Protein AF-A0A7C5Y760-F1 (afdb_monomer_lite)

Foldseek 3Di:
DDDDDDDDDDDDDDDDDDDDDDDPPPPPPPPDQQDAPLLVLCVVCVVVLCVVLVVCLQVDDSVLSSQQCSVVCSVQQPGSPDGDDSVSSNVSCVVCVLPRLLSSLVSLPVVDQAGDPSSLVSNLVRVALCLLVCLQVSVVNCVVHVPCVSLVSSLVSPLVSCCVPPHPFFAAQDPPSRHSAQWLQQAGSRNRDRDDLVVSCVSVVLLVLLLVVLLPDDLVLLVVQLVDQWWWQGPVTTHRPPPDDDHGRIHTRGADPVSSVSSVVSSCVPPNPPVDDDDDDDD

pLDDT: mean 85.5, std 21.93, range [25.55, 98.44]

Sequence (283 aa):
MPKKKEKGKEITEVKDEDTSGKAISTKKKVKVKKEVDVNGWLDKNVDELVSVLGLEYLGLSRDEYLEILRRPVELLYGSPTTKPDVETMVKRFRRFSENVYPLIAIALLNLRDSLKSEHLDFIVNNIGKAVLEYAPKLYKEVIRLGREDLLPVLRRLWRIAWVEQYSKTLPVTCPKCLFNSLTKDMYCLVCGSILTEKQLKEFLDFKELLKNYVSSVSCEELKELTRYDYVLLNNNGVKHPKEFREEGIDIEVLLSNDEKTLIKQKYRELCGDELRVESTSRY

Structure (mmCIF, N/CA/C/O backbone):
data_AF-A0A7C5Y760-F1
#
_entry.id   AF-A0A7C5Y760-F1
#
loop_
_atom_site.group_PDB
_atom_site.id
_atom_site.type_symbol
_atom_site.label_atom_id
_atom_site.label_alt_id
_atom_site.label_comp_id
_atom_site.label_asym_id
_atom_site.label_entity_id
_atom_site.label_seq_id
_atom_site.pdbx_PDB_ins_code
_atom_site.Cartn_x
_atom_site.Cartn_y
_atom_site.Cartn_z
_atom_site.occupancy
_atom_site.B_iso_or_equiv
_atom_site.auth_seq_id
_atom_site.auth_comp_id
_atom_site.auth_asym_id
_atom_site.auth_atom_id
_atom_site.pdbx_PDB_model_num
ATOM 1 N N . MET A 1 1 ? -10.022 61.336 2.374 1.00 30.42 1 MET A N 1
ATOM 2 C CA . MET A 1 1 ? -9.295 62.628 2.257 1.00 30.42 1 MET A CA 1
ATOM 3 C C . MET A 1 1 ? -7.846 62.319 1.898 1.00 30.42 1 MET A C 1
ATOM 5 O O . MET A 1 1 ? -7.377 61.344 2.470 1.00 30.42 1 MET A O 1
ATOM 9 N N . PRO A 1 2 ? -7.098 63.095 1.081 1.00 37.28 2 PRO A N 1
ATOM 10 C CA . PRO A 1 2 ? -7.410 64.050 -0.013 1.00 37.28 2 PRO A CA 1
ATOM 11 C C . PRO A 1 2 ? -6.844 63.554 -1.390 1.00 37.28 2 PRO A C 1
ATOM 13 O O . PRO A 1 2 ? -5.891 62.793 -1.419 1.00 37.28 2 PRO A O 1
ATOM 16 N N . LYS A 1 3 ? -7.480 63.720 -2.567 1.00 28.86 3 LYS A N 1
ATOM 17 C CA . LYS A 1 3 ? -7.521 64.856 -3.537 1.00 28.86 3 LYS A CA 1
ATOM 18 C C . LYS A 1 3 ? -6.185 65.552 -3.907 1.00 28.86 3 LYS A C 1
ATOM 20 O O . LYS A 1 3 ? -5.720 66.365 -3.116 1.00 28.86 3 LYS A O 1
ATOM 25 N N . LYS A 1 4 ? -5.727 65.388 -5.170 1.00 32.94 4 LYS A N 1
ATOM 26 C CA . LYS A 1 4 ? -5.475 66.411 -6.246 1.00 32.94 4 LYS A CA 1
ATOM 27 C C . LYS A 1 4 ? -4.646 65.772 -7.397 1.00 32.94 4 LYS A C 1
ATOM 29 O O . LYS A 1 4 ? -3.661 65.117 -7.101 1.00 32.94 4 LYS A O 1
ATOM 34 N N . LYS A 1 5 ? -5.122 65.696 -8.660 1.00 31.69 5 LYS A N 1
ATOM 35 C CA . LYS A 1 5 ? -5.182 66.720 -9.752 1.00 31.69 5 LYS A CA 1
ATOM 36 C C . LYS A 1 5 ? -3.795 67.249 -10.155 1.00 31.69 5 LYS A C 1
ATOM 38 O O . LYS A 1 5 ? -3.040 67.586 -9.262 1.00 31.69 5 LYS A O 1
ATOM 43 N N . GLU A 1 6 ? -3.434 67.530 -11.407 1.00 29.30 6 GLU A N 1
ATOM 44 C CA . GLU A 1 6 ? -3.859 67.222 -12.785 1.00 29.30 6 GLU A CA 1
ATOM 45 C C . GLU A 1 6 ? -2.817 67.952 -13.676 1.00 29.30 6 GLU A C 1
ATOM 47 O O . GLU A 1 6 ? -2.387 69.036 -13.300 1.00 29.30 6 GLU A O 1
ATOM 52 N N . LYS A 1 7 ? -2.489 67.379 -14.843 1.00 30.08 7 LYS A N 1
ATOM 53 C CA . LYS A 1 7 ? -2.062 68.012 -16.116 1.00 30.08 7 LYS A CA 1
ATOM 54 C C . LYS A 1 7 ? -0.915 69.045 -16.169 1.00 30.08 7 LYS A C 1
ATOM 56 O O . LYS A 1 7 ? -1.016 70.154 -15.667 1.00 30.08 7 LYS A O 1
ATOM 61 N N . GLY A 1 8 ? 0.035 68.747 -17.058 1.00 26.59 8 GLY A N 1
ATOM 62 C CA . GLY A 1 8 ? 0.796 69.727 -17.837 1.00 26.59 8 GLY A CA 1
ATOM 63 C C . GLY A 1 8 ? 1.084 69.156 -19.228 1.00 26.59 8 GLY A C 1
ATOM 64 O O . GLY A 1 8 ? 1.817 68.182 -19.349 1.00 26.59 8 GLY A O 1
ATOM 65 N N . LYS A 1 9 ? 0.426 69.712 -20.251 1.00 30.69 9 LYS A N 1
ATOM 66 C CA . LYS A 1 9 ? 0.702 69.530 -21.685 1.00 30.69 9 LYS A CA 1
ATOM 67 C C . LYS A 1 9 ? 1.664 70.645 -22.089 1.00 30.69 9 LYS A C 1
ATOM 69 O O . LYS A 1 9 ? 1.369 71.789 -21.760 1.00 30.69 9 LYS A O 1
ATOM 74 N N . GLU A 1 10 ? 2.671 70.348 -22.898 1.00 29.03 10 GLU A N 1
ATOM 75 C CA . GLU A 1 10 ? 3.235 71.340 -23.815 1.00 29.03 10 GLU A CA 1
ATOM 76 C C . GLU A 1 10 ? 3.678 70.646 -25.106 1.00 29.03 10 GLU A C 1
ATOM 78 O O . GLU A 1 10 ? 4.258 69.561 -25.085 1.00 29.03 10 GLU A O 1
ATOM 83 N N . ILE A 1 11 ? 3.262 71.242 -26.220 1.00 32.84 11 ILE A N 1
ATOM 84 C CA . ILE A 1 11 ? 3.456 70.814 -27.604 1.00 32.84 11 ILE A CA 1
ATOM 85 C C . ILE A 1 11 ? 4.404 71.835 -28.225 1.00 32.84 11 ILE A C 1
ATOM 87 O O . ILE A 1 11 ? 4.155 73.033 -28.096 1.00 32.84 11 ILE A O 1
ATOM 91 N N . THR A 1 12 ? 5.396 71.369 -28.977 1.00 30.05 12 THR A N 1
ATOM 92 C CA . THR A 1 12 ? 6.015 72.163 -30.045 1.00 30.05 12 THR A CA 1
ATOM 93 C C . THR A 1 12 ? 6.327 71.262 -31.242 1.00 30.05 12 THR A C 1
ATOM 95 O O . THR A 1 12 ? 7.280 70.490 -31.258 1.00 30.05 12 THR A O 1
ATOM 98 N N . GLU A 1 13 ? 5.426 71.350 -32.216 1.00 28.77 13 GLU A N 1
ATOM 99 C CA . GLU A 1 13 ? 5.578 71.137 -33.665 1.00 28.77 13 GLU A CA 1
ATOM 100 C C . GLU A 1 13 ? 6.685 72.085 -34.227 1.00 28.77 13 GLU A C 1
ATOM 102 O O . GLU A 1 13 ? 6.989 73.088 -33.587 1.00 28.77 13 GLU A O 1
ATOM 107 N N . VAL A 1 14 ? 7.390 71.912 -35.358 1.00 31.05 14 VAL A N 1
ATOM 108 C CA . VAL A 1 14 ? 7.091 71.404 -36.716 1.00 31.05 14 VAL A CA 1
ATOM 109 C C . VAL A 1 14 ? 8.442 71.115 -37.427 1.00 31.05 14 VAL A C 1
ATOM 111 O O . VAL A 1 14 ? 9.386 71.886 -37.229 1.00 31.05 14 VAL A O 1
ATOM 114 N N . LYS A 1 15 ? 8.531 70.110 -38.316 1.00 26.47 15 LYS A N 1
ATOM 115 C CA . LYS A 1 15 ? 8.793 70.302 -39.769 1.00 26.47 15 LYS A CA 1
ATOM 116 C C . LYS A 1 15 ? 8.865 68.991 -40.558 1.00 26.47 15 LYS A C 1
ATOM 118 O O . LYS A 1 15 ? 9.606 68.075 -40.215 1.00 26.47 15 LYS A O 1
ATOM 123 N N . ASP A 1 16 ? 8.042 68.991 -41.602 1.00 26.56 16 ASP A N 1
ATOM 124 C CA . ASP A 1 16 ? 7.747 67.975 -42.605 1.00 26.56 16 ASP A CA 1
ATOM 125 C C . ASP A 1 16 ? 8.953 67.515 -43.431 1.00 26.56 16 ASP A C 1
ATOM 127 O O . ASP A 1 16 ? 9.831 68.316 -43.741 1.00 26.56 16 ASP A O 1
ATOM 131 N N . GLU A 1 17 ? 8.912 66.264 -43.898 1.00 26.78 17 GLU A N 1
ATOM 132 C CA . GLU A 1 17 ? 8.846 66.011 -45.341 1.00 26.78 17 GLU A CA 1
ATOM 133 C C . GLU A 1 17 ? 8.325 64.600 -45.651 1.00 26.78 17 GLU A C 1
ATOM 135 O O . GLU A 1 17 ? 8.544 63.627 -44.929 1.00 26.78 17 GLU A O 1
ATOM 140 N N . ASP A 1 18 ? 7.557 64.563 -46.729 1.00 27.17 18 ASP A N 1
ATOM 141 C CA . ASP A 1 18 ? 6.634 63.529 -47.159 1.00 27.17 18 ASP A CA 1
ATOM 142 C C . ASP A 1 18 ? 7.298 62.536 -48.140 1.00 27.17 18 ASP A C 1
ATOM 144 O O . ASP A 1 18 ? 8.355 62.800 -48.709 1.00 27.17 18 ASP A O 1
ATOM 148 N N . THR A 1 19 ? 6.583 61.442 -48.417 1.00 27.98 19 THR A N 1
ATOM 149 C CA . THR A 1 19 ? 6.681 60.510 -49.564 1.00 27.98 19 THR A CA 1
ATOM 150 C C . THR A 1 19 ? 7.389 59.138 -49.446 1.00 27.98 19 THR A C 1
ATOM 152 O O . THR A 1 19 ? 8.599 58.962 -49.526 1.00 27.98 19 THR A O 1
ATOM 155 N N . SER A 1 20 ? 6.513 58.119 -49.484 1.00 25.55 20 SER A N 1
ATOM 156 C CA . SER A 1 20 ? 6.556 56.949 -50.381 1.00 25.55 20 SER A CA 1
ATOM 157 C C . SER A 1 20 ? 7.430 55.725 -50.030 1.00 25.55 20 SER A C 1
ATOM 159 O O . SER A 1 20 ? 8.482 55.472 -50.607 1.00 25.55 20 SER A O 1
ATOM 161 N N . GLY A 1 21 ? 6.829 54.814 -49.255 1.00 33.12 21 GLY A N 1
ATOM 162 C CA . GLY A 1 21 ? 6.411 53.513 -49.803 1.00 33.12 21 GLY A CA 1
ATOM 163 C C . GLY A 1 21 ? 7.458 52.406 -50.006 1.00 33.12 21 GLY A C 1
ATOM 164 O O . GLY A 1 21 ? 7.921 52.169 -51.117 1.00 33.12 21 GLY A O 1
ATOM 165 N N . LYS A 1 22 ? 7.654 51.570 -48.976 1.00 27.58 22 LYS A N 1
ATOM 166 C CA . LYS A 1 22 ? 7.814 50.109 -49.143 1.00 27.58 22 LYS A CA 1
ATOM 167 C C . LYS A 1 22 ? 7.424 49.382 -47.855 1.00 27.58 22 LYS A C 1
ATOM 169 O O . LYS A 1 22 ? 8.211 49.238 -46.925 1.00 27.58 22 LYS A O 1
ATOM 174 N N . ALA A 1 23 ? 6.175 48.923 -47.804 1.00 33.72 23 ALA A N 1
ATOM 175 C CA . ALA A 1 23 ? 5.684 48.059 -46.741 1.00 33.72 23 ALA A CA 1
ATOM 176 C C . ALA A 1 23 ? 6.362 46.680 -46.838 1.00 33.72 23 ALA A C 1
ATOM 178 O O . ALA A 1 23 ? 5.949 45.822 -47.617 1.00 33.72 23 ALA A O 1
ATOM 179 N N . ILE A 1 24 ? 7.407 46.452 -46.041 1.00 35.31 24 ILE A N 1
ATOM 180 C CA . ILE A 1 24 ? 7.913 45.103 -45.776 1.00 35.31 24 ILE A CA 1
ATOM 181 C C . ILE A 1 24 ? 7.004 44.508 -44.703 1.00 35.31 24 ILE A C 1
ATOM 183 O O . ILE A 1 24 ? 7.193 44.721 -43.507 1.00 35.31 24 ILE A O 1
ATOM 187 N N . SER A 1 25 ? 5.973 43.776 -45.133 1.00 40.19 25 SER A N 1
ATOM 188 C CA . SER A 1 25 ? 5.173 42.966 -44.219 1.00 40.19 25 SER A CA 1
ATOM 189 C C . SER A 1 25 ? 6.031 41.796 -43.732 1.00 40.19 25 SER A C 1
ATOM 191 O O . SER A 1 25 ? 6.113 40.743 -44.374 1.00 40.19 25 SER A O 1
ATOM 193 N N . THR A 1 26 ? 6.695 41.951 -42.592 1.00 34.44 26 THR A N 1
ATOM 194 C CA . THR A 1 26 ? 7.353 40.834 -41.912 1.00 34.44 26 THR A CA 1
ATOM 195 C C . THR A 1 26 ? 6.264 39.985 -41.262 1.00 34.44 26 THR A C 1
ATOM 197 O O . THR A 1 26 ? 5.911 40.163 -40.097 1.00 34.44 26 THR A O 1
ATOM 200 N N . LYS A 1 27 ? 5.687 39.053 -42.035 1.00 42.69 27 LYS A N 1
ATOM 201 C CA . LYS A 1 27 ? 4.861 37.970 -41.491 1.00 42.69 27 LYS A CA 1
ATOM 202 C C . LYS A 1 27 ? 5.704 37.238 -40.448 1.00 42.69 27 LYS A C 1
ATOM 204 O O . LYS A 1 27 ? 6.627 36.500 -40.795 1.00 42.69 27 LYS A O 1
ATOM 209 N N . LYS A 1 28 ? 5.399 37.458 -39.166 1.00 41.09 28 LYS A N 1
ATOM 210 C CA . LYS A 1 28 ? 5.932 36.677 -38.046 1.00 41.09 28 LYS A CA 1
ATOM 211 C C . LYS A 1 28 ? 5.585 35.213 -38.323 1.00 41.09 28 LYS A C 1
ATOM 213 O O . LYS A 1 28 ? 4.439 34.803 -38.161 1.00 41.09 28 LYS A O 1
ATOM 218 N N . LYS A 1 29 ? 6.567 34.434 -38.793 1.00 43.00 29 LYS A N 1
ATOM 219 C CA . LYS A 1 29 ? 6.459 32.975 -38.878 1.00 43.00 29 LYS A CA 1
ATOM 220 C C . LYS A 1 29 ? 6.189 32.475 -37.465 1.00 43.00 29 LYS A C 1
ATOM 222 O O . LYS A 1 29 ? 7.070 32.528 -36.608 1.00 43.00 29 LYS A O 1
ATOM 227 N N . VAL A 1 30 ? 4.967 32.011 -37.230 1.00 47.38 30 VAL A N 1
ATOM 228 C CA . VAL A 1 30 ? 4.636 31.208 -36.057 1.00 47.38 30 VAL A CA 1
ATOM 229 C C . VAL A 1 30 ? 5.562 29.994 -36.112 1.00 47.38 30 VAL A C 1
ATOM 231 O O . VAL A 1 30 ? 5.458 29.165 -37.015 1.00 47.38 30 VAL A O 1
ATOM 234 N N . LYS A 1 31 ? 6.553 29.946 -35.214 1.00 44.81 31 LYS A N 1
ATOM 235 C CA . LYS A 1 31 ? 7.434 28.787 -35.053 1.00 44.81 31 LYS A CA 1
ATOM 236 C C . LYS A 1 31 ? 6.548 27.626 -34.609 1.00 44.81 31 LYS A C 1
ATOM 238 O O . LYS A 1 31 ? 6.155 27.565 -33.448 1.00 44.81 31 LYS A O 1
ATOM 243 N N . VAL A 1 32 ? 6.237 26.724 -35.535 1.00 48.28 32 VAL A N 1
ATOM 244 C CA . VAL A 1 32 ? 5.730 25.391 -35.207 1.00 48.28 32 VAL A CA 1
ATOM 245 C C . VAL A 1 32 ? 6.740 24.785 -34.231 1.00 48.28 32 VAL A C 1
ATOM 247 O O . VAL A 1 32 ? 7.933 24.719 -34.548 1.00 48.28 32 VAL A O 1
ATOM 250 N N . LYS A 1 33 ? 6.309 24.443 -33.010 1.00 47.00 33 LYS A N 1
ATOM 251 C CA . LYS A 1 33 ? 7.157 23.714 -32.059 1.00 47.00 33 LYS A CA 1
ATOM 252 C C . LYS A 1 33 ? 7.610 22.441 -32.773 1.00 47.00 33 LYS A C 1
ATOM 254 O O . LYS A 1 33 ? 6.771 21.632 -33.143 1.00 47.00 33 LYS A O 1
ATOM 259 N N . LYS A 1 34 ? 8.918 22.285 -33.006 1.00 57.31 34 LYS A N 1
ATOM 260 C CA . LYS A 1 34 ? 9.467 20.994 -33.431 1.00 57.31 34 LYS A CA 1
ATOM 261 C C . LYS A 1 34 ? 9.159 20.004 -32.315 1.00 57.31 34 LYS A C 1
ATOM 263 O O . LYS A 1 34 ? 9.638 20.199 -31.199 1.00 57.31 34 LYS A O 1
ATOM 268 N N . GLU A 1 35 ? 8.334 19.010 -32.608 1.00 64.62 35 GLU A N 1
ATOM 269 C CA . GLU A 1 35 ? 8.150 17.880 -31.711 1.00 64.62 35 GLU A CA 1
ATOM 270 C C . GLU A 1 35 ? 9.457 17.096 -31.625 1.00 64.62 35 GLU A C 1
ATOM 272 O O . GLU A 1 35 ? 10.209 16.964 -32.594 1.00 64.62 35 GLU A O 1
ATOM 277 N N . VAL A 1 36 ? 9.758 16.657 -30.411 1.00 74.31 36 VAL A N 1
ATOM 278 C CA . VAL A 1 36 ? 10.928 15.846 -30.120 1.00 74.31 36 VAL A CA 1
ATOM 279 C C . VAL A 1 36 ? 10.701 14.453 -30.703 1.00 74.31 36 VAL A C 1
ATOM 281 O O . VAL A 1 36 ? 9.741 13.781 -30.338 1.00 74.31 36 VAL A O 1
ATOM 284 N N . ASP A 1 37 ? 11.610 13.993 -31.561 1.00 85.56 37 ASP A N 1
ATOM 285 C CA . ASP A 1 37 ? 11.614 12.615 -32.060 1.00 85.56 37 ASP A CA 1
ATOM 286 C C . ASP A 1 37 ? 12.195 11.665 -30.996 1.00 85.56 37 ASP A C 1
ATOM 288 O O . ASP A 1 37 ? 13.376 11.302 -31.025 1.00 85.56 37 ASP A O 1
ATOM 292 N N . VAL A 1 38 ? 11.366 11.342 -29.998 1.00 89.44 38 VAL A N 1
ATOM 293 C CA . VAL A 1 38 ? 11.700 10.410 -28.908 1.00 89.44 38 VAL A CA 1
ATOM 294 C C . VAL A 1 38 ? 11.768 8.978 -29.428 1.00 89.44 38 VAL A C 1
ATOM 296 O O . VAL A 1 38 ? 12.726 8.274 -29.123 1.00 89.44 38 VAL A O 1
ATOM 299 N N . ASN A 1 39 ? 10.790 8.567 -30.240 1.00 90.25 39 ASN A N 1
ATOM 300 C CA . ASN A 1 39 ? 10.698 7.202 -30.758 1.00 90.25 39 ASN A CA 1
ATOM 301 C C . ASN A 1 39 ? 11.924 6.863 -31.619 1.00 90.25 39 ASN A C 1
ATOM 303 O O . ASN A 1 39 ? 12.616 5.893 -31.336 1.00 90.25 39 ASN A O 1
ATOM 307 N N . GLY A 1 40 ? 12.275 7.719 -32.584 1.00 92.00 40 GLY A N 1
ATOM 308 C CA . GLY A 1 40 ? 13.441 7.497 -33.437 1.00 92.00 40 GLY A CA 1
ATOM 309 C C . GLY A 1 40 ? 14.778 7.611 -32.701 1.00 92.00 40 GLY A C 1
ATOM 310 O O . GLY A 1 40 ? 15.783 7.073 -33.169 1.00 92.00 40 GLY A O 1
ATOM 311 N N . TRP A 1 41 ? 14.828 8.304 -31.556 1.00 93.81 41 TRP A N 1
ATOM 312 C CA . TRP A 1 41 ? 16.002 8.278 -30.680 1.00 93.81 41 TRP A CA 1
ATOM 313 C C . TRP A 1 41 ? 16.086 6.959 -29.911 1.00 93.81 41 TRP A C 1
ATOM 315 O O . TRP A 1 41 ? 17.152 6.349 -29.891 1.00 93.81 41 TRP A O 1
ATOM 325 N N . LEU A 1 42 ? 14.981 6.502 -29.320 1.00 95.06 42 LEU A N 1
ATOM 326 C CA . LEU A 1 42 ? 14.922 5.239 -28.589 1.00 95.06 42 LEU A CA 1
ATOM 327 C C . LEU A 1 42 ? 15.244 4.056 -29.497 1.00 95.06 42 LEU A C 1
ATOM 329 O O . LEU A 1 42 ? 16.122 3.274 -29.159 1.00 95.06 42 LEU A O 1
ATOM 333 N N . ASP A 1 43 ? 14.656 3.990 -30.690 1.00 95.81 43 ASP A N 1
ATOM 334 C CA . ASP A 1 43 ? 14.938 2.920 -31.650 1.00 95.81 43 ASP A CA 1
ATOM 335 C C . ASP A 1 43 ? 16.431 2.776 -31.967 1.00 95.81 43 ASP A C 1
ATOM 337 O O . ASP A 1 43 ? 16.933 1.675 -32.181 1.00 95.81 43 ASP A O 1
ATOM 341 N N . LYS A 1 44 ? 17.173 3.881 -31.978 1.00 96.12 44 LYS A N 1
ATOM 342 C CA . LYS A 1 44 ? 18.606 3.853 -32.283 1.00 96.12 44 LYS A CA 1
ATOM 343 C C . LYS A 1 44 ? 19.481 3.509 -31.086 1.00 96.12 44 LYS A C 1
ATOM 345 O O . LYS A 1 44 ? 20.581 3.016 -31.291 1.00 96.12 44 LYS A O 1
ATOM 350 N N . ASN A 1 45 ? 19.029 3.820 -29.874 1.00 97.12 45 ASN A N 1
ATOM 351 C CA . ASN A 1 45 ? 19.887 3.870 -28.690 1.00 97.12 45 ASN A CA 1
ATOM 352 C C . ASN A 1 45 ? 19.419 2.968 -27.538 1.00 97.12 45 ASN A C 1
ATOM 354 O O . ASN A 1 45 ? 20.080 2.935 -26.504 1.00 97.12 45 ASN A O 1
ATOM 358 N N . VAL A 1 46 ? 18.280 2.275 -27.667 1.00 97.38 46 VAL A N 1
ATOM 359 C CA . VAL A 1 46 ? 17.669 1.511 -26.566 1.00 97.38 46 VAL A CA 1
ATOM 360 C C . VAL A 1 46 ? 18.606 0.441 -26.015 1.00 97.38 46 VAL A C 1
ATOM 362 O O . VAL A 1 46 ? 18.735 0.348 -24.802 1.00 97.38 46 VAL A O 1
ATOM 365 N N . ASP A 1 47 ? 19.311 -0.295 -26.874 1.00 97.62 47 ASP A N 1
ATOM 366 C CA . ASP A 1 47 ? 20.168 -1.405 -26.446 1.00 97.62 47 ASP A CA 1
ATOM 367 C C . ASP A 1 47 ? 21.365 -0.900 -25.619 1.00 97.62 47 ASP A C 1
ATOM 369 O O . ASP A 1 47 ? 21.625 -1.393 -24.522 1.00 97.62 47 ASP A O 1
ATOM 373 N N . GLU A 1 48 ? 22.041 0.157 -26.086 1.00 97.88 48 GLU A N 1
ATOM 374 C CA . GLU A 1 48 ? 23.137 0.800 -25.347 1.00 97.88 48 GLU A CA 1
ATOM 375 C C . GLU A 1 48 ? 22.632 1.450 -24.051 1.00 97.88 48 GLU A C 1
ATOM 377 O O . GLU A 1 48 ? 23.246 1.304 -22.994 1.00 97.88 48 GLU A O 1
ATOM 382 N N . LEU A 1 49 ? 21.486 2.138 -24.101 1.00 97.56 49 LEU A N 1
ATOM 383 C CA . LEU A 1 49 ? 20.907 2.796 -22.931 1.00 97.56 49 LEU A CA 1
ATOM 384 C C . LEU A 1 49 ? 20.537 1.784 -21.842 1.00 97.56 49 LEU A C 1
ATOM 386 O O . LEU A 1 49 ? 20.881 1.994 -20.680 1.00 97.56 49 LEU A O 1
ATOM 390 N N . VAL A 1 50 ? 19.846 0.703 -22.211 1.00 97.75 50 VAL A N 1
ATOM 391 C CA . VAL A 1 50 ? 19.490 -0.401 -21.310 1.00 97.75 50 VAL A CA 1
ATOM 392 C C . VAL A 1 50 ? 20.755 -0.970 -20.684 1.00 97.75 50 VAL A C 1
ATOM 394 O O . VAL A 1 50 ? 20.782 -1.148 -19.467 1.00 97.75 50 VAL A O 1
ATOM 397 N N . SER A 1 51 ? 21.809 -1.154 -21.482 1.00 97.62 51 SER A N 1
ATOM 398 C CA . SER A 1 51 ? 23.055 -1.733 -20.998 1.00 97.62 51 SER A CA 1
ATOM 399 C C . SER A 1 51 ? 23.806 -0.872 -19.999 1.00 97.62 51 SER A C 1
ATOM 401 O O . SER A 1 51 ? 24.172 -1.316 -18.911 1.00 97.62 51 SER A O 1
ATOM 403 N N . VAL A 1 52 ? 23.951 0.418 -20.290 1.00 97.06 52 VAL A N 1
ATOM 404 C CA . VAL A 1 52 ? 24.644 1.343 -19.383 1.00 97.06 52 VAL A CA 1
ATOM 405 C C . VAL A 1 52 ? 23.823 1.634 -18.114 1.00 97.06 52 VAL A C 1
ATOM 407 O O . VAL A 1 52 ? 24.389 1.949 -17.059 1.00 97.06 52 VAL A O 1
ATOM 410 N N . LEU A 1 53 ? 22.491 1.540 -18.189 1.00 96.25 53 LEU A N 1
ATOM 411 C CA . LEU A 1 53 ? 21.608 1.625 -17.022 1.00 96.25 53 LEU A CA 1
ATOM 412 C C . LEU A 1 53 ? 21.528 0.310 -16.232 1.00 96.25 53 LEU A C 1
ATOM 414 O O . LEU A 1 53 ? 20.999 0.328 -15.121 1.00 96.25 53 LEU A O 1
ATOM 418 N N . GLY A 1 54 ? 22.059 -0.793 -16.771 1.00 95.62 54 GLY A N 1
ATOM 419 C CA . GLY A 1 54 ? 21.994 -2.119 -16.167 1.00 95.62 54 GLY A CA 1
ATOM 420 C C . GLY A 1 54 ? 20.560 -2.613 -16.039 1.00 95.62 54 GLY A C 1
ATOM 421 O O . GLY A 1 54 ? 20.189 -3.126 -14.989 1.00 95.62 54 GLY A O 1
ATOM 422 N N . LEU A 1 55 ? 19.726 -2.384 -17.055 1.00 97.19 55 LEU A N 1
ATOM 423 C CA . LEU A 1 55 ? 18.329 -2.819 -17.070 1.00 97.19 55 LEU A CA 1
ATOM 424 C C . LEU A 1 55 ? 18.155 -4.208 -17.700 1.00 97.19 55 LEU A C 1
ATOM 426 O O . LEU A 1 55 ? 17.065 -4.760 -17.583 1.00 97.19 55 LEU A O 1
ATOM 430 N N . GLU A 1 56 ? 19.197 -4.815 -18.295 1.00 97.06 56 GLU A N 1
ATOM 431 C CA . GLU A 1 56 ? 19.088 -6.123 -18.965 1.00 97.06 56 GLU A CA 1
ATOM 432 C C . GLU A 1 56 ? 18.595 -7.238 -18.045 1.00 97.06 56 GLU A C 1
ATOM 434 O O . GLU A 1 56 ? 17.949 -8.173 -18.517 1.00 97.06 56 GLU A O 1
ATOM 439 N N . TYR A 1 57 ? 18.874 -7.150 -16.739 1.00 96.31 57 TYR A N 1
ATOM 440 C CA . TYR A 1 57 ? 18.447 -8.161 -15.767 1.00 96.31 57 TYR A CA 1
ATOM 441 C C . TYR A 1 57 ? 16.918 -8.276 -15.662 1.00 96.31 57 TYR A C 1
ATOM 443 O O . TYR A 1 57 ? 16.416 -9.301 -15.209 1.00 96.31 57 TYR A O 1
ATOM 451 N N . LEU A 1 58 ? 16.165 -7.268 -16.125 1.00 96.81 58 LEU A N 1
ATOM 452 C CA . LEU A 1 58 ? 14.709 -7.355 -16.247 1.00 96.81 58 LEU A CA 1
ATOM 453 C C . LEU A 1 58 ? 14.284 -8.363 -17.329 1.00 96.81 58 LEU A C 1
ATOM 455 O O . LEU A 1 58 ? 13.125 -8.777 -17.361 1.00 96.81 58 LEU A O 1
ATOM 459 N N . GLY A 1 59 ? 15.194 -8.779 -18.215 1.00 95.81 59 GLY A N 1
ATOM 460 C CA . GLY A 1 59 ? 14.956 -9.832 -19.201 1.00 95.81 59 GLY A CA 1
ATOM 461 C C . GLY A 1 59 ? 13.781 -9.531 -20.131 1.00 95.81 59 GLY A C 1
ATOM 462 O O . GLY A 1 59 ? 12.996 -10.434 -20.431 1.00 95.81 59 GLY A O 1
ATOM 463 N N . LEU A 1 60 ? 13.616 -8.260 -20.508 1.00 96.88 60 LEU A N 1
ATOM 464 C CA . LEU A 1 60 ? 12.586 -7.803 -21.438 1.00 96.88 60 LEU A CA 1
ATOM 465 C C . LEU A 1 60 ? 13.085 -7.892 -22.881 1.00 96.88 60 LEU A C 1
ATOM 467 O O . LEU A 1 60 ? 14.287 -7.854 -23.148 1.00 96.88 60 LEU A O 1
ATOM 471 N N . SER A 1 61 ? 12.149 -8.005 -23.816 1.00 97.06 61 SER A N 1
ATOM 472 C CA . SER A 1 61 ? 12.441 -7.846 -25.237 1.00 97.06 61 SER A CA 1
ATOM 473 C C . SER A 1 61 ? 12.718 -6.380 -25.578 1.00 97.06 61 SER A C 1
ATOM 475 O O . SER A 1 61 ? 12.375 -5.461 -24.831 1.00 97.06 61 SER A O 1
ATOM 477 N N . ARG A 1 62 ? 13.333 -6.147 -26.739 1.00 97.12 62 ARG A N 1
ATOM 478 C CA . ARG A 1 62 ? 13.648 -4.795 -27.207 1.00 97.12 62 ARG A CA 1
ATOM 479 C C . ARG A 1 62 ? 12.399 -3.912 -27.316 1.00 97.12 62 ARG A C 1
ATOM 481 O O . ARG A 1 62 ? 12.433 -2.771 -26.868 1.00 97.12 62 ARG A O 1
ATOM 488 N N . ASP A 1 63 ? 11.300 -4.447 -27.845 1.00 96.88 63 ASP A N 1
ATOM 489 C CA . ASP A 1 63 ? 10.041 -3.703 -28.002 1.00 96.88 63 ASP A CA 1
ATOM 490 C C . ASP A 1 63 ? 9.440 -3.304 -26.648 1.00 96.88 63 ASP A C 1
ATOM 492 O O . ASP A 1 63 ? 8.948 -2.191 -26.475 1.00 96.88 63 ASP A O 1
ATOM 496 N N . GLU A 1 64 ? 9.576 -4.166 -25.645 1.00 97.31 64 GLU A N 1
ATOM 497 C CA . GLU A 1 64 ? 9.140 -3.877 -24.279 1.00 97.31 64 GLU A CA 1
ATOM 498 C C . GLU A 1 64 ? 10.008 -2.803 -23.618 1.00 97.31 64 GLU A C 1
ATOM 500 O O . GLU A 1 64 ? 9.486 -1.939 -22.912 1.00 97.31 64 GLU A O 1
ATOM 505 N N . TYR A 1 65 ? 11.323 -2.791 -23.874 1.00 98.12 65 TYR A N 1
ATOM 506 C CA . TYR A 1 65 ? 12.176 -1.687 -23.429 1.00 98.12 65 TYR A CA 1
ATOM 507 C C . TYR A 1 65 ? 11.790 -0.362 -24.086 1.00 98.12 65 TYR A C 1
ATOM 509 O O . TYR A 1 65 ? 11.759 0.662 -23.400 1.00 98.12 65 TYR A O 1
ATOM 517 N N . LEU A 1 66 ? 11.465 -0.363 -25.384 1.00 97.19 66 LEU A N 1
ATOM 518 C CA . LEU A 1 66 ? 10.976 0.837 -26.067 1.00 97.19 66 LEU A CA 1
ATOM 519 C C . LEU A 1 66 ? 9.709 1.374 -25.394 1.00 97.19 66 LEU A C 1
ATOM 521 O O . LEU A 1 66 ? 9.603 2.581 -25.173 1.00 97.19 66 LEU A O 1
ATOM 525 N N . GLU A 1 67 ? 8.784 0.489 -25.024 1.00 96.19 67 GLU A N 1
ATOM 526 C CA . GLU A 1 67 ? 7.536 0.857 -24.364 1.00 96.19 67 GLU A CA 1
ATOM 527 C C . GLU A 1 67 ? 7.773 1.484 -22.981 1.00 96.19 67 GLU A C 1
ATOM 529 O O . GLU A 1 67 ? 7.354 2.622 -22.736 1.00 96.19 67 GLU A O 1
ATOM 534 N N . ILE A 1 68 ? 8.499 0.799 -22.090 1.00 97.19 68 ILE A N 1
ATOM 535 C CA . ILE A 1 68 ? 8.668 1.267 -20.704 1.00 97.19 68 ILE A CA 1
ATOM 536 C C . ILE A 1 68 ? 9.606 2.476 -20.585 1.00 97.19 68 ILE A C 1
ATOM 538 O O . ILE A 1 68 ? 9.478 3.265 -19.646 1.00 97.19 68 ILE A O 1
ATOM 542 N N . LEU A 1 69 ? 10.549 2.651 -21.522 1.00 97.31 69 LEU A N 1
ATOM 543 C CA . LEU A 1 69 ? 11.504 3.765 -21.507 1.00 97.31 69 LEU A CA 1
ATOM 544 C C . LEU A 1 69 ? 10.997 5.006 -22.242 1.00 97.31 69 LEU A C 1
ATOM 546 O O . LEU A 1 69 ? 11.558 6.088 -22.042 1.00 97.31 69 LEU A O 1
ATOM 550 N N . ARG A 1 70 ? 9.917 4.901 -23.028 1.00 95.44 70 ARG A N 1
ATOM 551 C CA . ARG A 1 70 ? 9.355 6.022 -23.796 1.00 95.44 70 ARG A CA 1
ATOM 552 C C . ARG A 1 70 ? 9.106 7.256 -22.943 1.00 95.44 70 ARG A C 1
ATOM 554 O O . ARG A 1 70 ? 9.618 8.334 -23.242 1.00 95.44 70 ARG A O 1
ATOM 561 N N . ARG A 1 71 ? 8.326 7.100 -21.873 1.00 94.50 71 ARG A N 1
ATOM 562 C CA . ARG A 1 71 ? 7.937 8.219 -21.009 1.00 94.50 71 ARG A CA 1
ATOM 563 C C . ARG A 1 71 ? 9.116 8.785 -20.197 1.00 94.50 71 ARG A C 1
ATOM 565 O O . ARG A 1 71 ? 9.259 10.009 -20.178 1.00 94.50 71 ARG A O 1
ATOM 572 N N . PRO A 1 72 ? 9.981 7.958 -19.576 1.00 95.25 72 PRO A N 1
ATOM 573 C CA . PRO A 1 72 ? 11.233 8.425 -18.983 1.00 95.25 72 PRO A CA 1
ATOM 574 C C . PRO A 1 72 ? 12.110 9.243 -19.940 1.00 95.25 72 PRO A C 1
ATOM 576 O O . PRO A 1 72 ? 12.528 10.346 -19.595 1.00 95.25 72 PRO A O 1
ATOM 579 N N . VAL A 1 73 ? 12.360 8.748 -21.157 1.00 94.94 73 VAL A N 1
ATOM 580 C CA . VAL A 1 73 ? 13.207 9.446 -22.135 1.00 94.94 73 VAL A CA 1
ATOM 581 C C . VAL A 1 73 ? 12.563 10.745 -22.600 1.00 94.94 73 VAL A C 1
ATOM 583 O O . VAL A 1 73 ? 13.253 11.756 -22.700 1.00 94.94 73 VAL A O 1
ATOM 586 N N . GLU A 1 74 ? 11.251 10.756 -22.836 1.00 92.12 74 GLU A N 1
ATOM 587 C CA . GLU A 1 74 ? 10.511 11.972 -23.182 1.00 92.12 74 GLU A CA 1
ATOM 588 C C . GLU A 1 74 ? 10.686 13.064 -22.117 1.00 92.12 74 GLU A C 1
ATOM 590 O O . GLU A 1 74 ? 10.993 14.210 -22.451 1.00 92.12 74 GLU A O 1
ATOM 595 N N . LEU A 1 75 ? 10.571 12.700 -20.834 1.00 91.25 75 LEU A N 1
ATOM 596 C CA . LEU A 1 75 ? 10.756 13.627 -19.715 1.00 91.25 75 LEU A CA 1
ATOM 597 C C . LEU A 1 75 ? 12.185 14.191 -19.663 1.00 91.25 75 LEU A C 1
ATOM 599 O O . LEU A 1 75 ? 12.388 15.358 -19.327 1.00 91.25 75 LEU A O 1
ATOM 603 N N . LEU A 1 76 ? 13.177 13.368 -20.002 1.00 92.25 76 LEU A N 1
ATOM 604 C CA . LEU A 1 76 ? 14.592 13.719 -19.911 1.00 92.25 76 LEU A CA 1
ATOM 605 C C . LEU A 1 76 ? 15.178 14.323 -21.189 1.00 92.25 76 LEU A C 1
ATOM 607 O O . LEU A 1 76 ? 16.301 14.831 -21.146 1.00 92.25 76 LEU A O 1
ATOM 611 N N . TYR A 1 77 ? 14.470 14.298 -22.319 1.00 87.00 77 TYR A N 1
ATOM 612 C CA . TYR A 1 77 ? 15.017 14.721 -23.612 1.00 87.00 77 TYR A CA 1
ATOM 613 C C . TYR A 1 77 ? 15.432 16.201 -23.620 1.00 87.00 77 TYR A C 1
ATOM 615 O O . TYR A 1 77 ? 16.458 16.577 -24.197 1.00 87.00 77 TYR A O 1
ATOM 623 N N . GLY A 1 78 ? 14.698 17.044 -22.891 1.00 77.38 78 GLY A N 1
ATOM 624 C CA . GLY A 1 78 ? 14.997 18.466 -22.747 1.00 77.38 78 GLY A CA 1
ATOM 625 C C . GLY A 1 78 ? 14.557 19.281 -23.966 1.00 77.38 78 GLY A C 1
ATOM 626 O O . GLY A 1 78 ? 13.366 19.509 -24.156 1.00 77.38 78 GLY A O 1
ATOM 627 N N . SER A 1 79 ? 15.510 19.778 -24.767 1.00 70.94 79 SER A N 1
ATOM 628 C CA . SER A 1 79 ? 15.224 20.674 -25.901 1.00 70.94 79 SER A CA 1
ATOM 629 C C . SER A 1 79 ? 15.003 19.910 -27.215 1.00 70.94 79 SER A C 1
ATOM 631 O O . SER A 1 79 ? 15.810 19.043 -27.549 1.00 70.94 79 SER A O 1
ATOM 633 N N . PRO A 1 80 ? 14.021 20.301 -28.051 1.00 65.81 80 PRO A N 1
ATOM 634 C CA . PRO A 1 80 ? 13.813 19.723 -29.383 1.00 65.81 80 PRO A CA 1
ATOM 635 C C . PRO A 1 80 ? 14.915 20.049 -30.400 1.00 65.81 80 PRO A C 1
ATOM 637 O O . PRO A 1 80 ? 14.892 19.536 -31.518 1.00 65.81 80 PRO A O 1
ATOM 640 N N . THR A 1 81 ? 15.863 20.928 -30.063 1.00 63.44 81 THR A N 1
ATOM 641 C CA . THR A 1 81 ? 16.922 21.357 -30.990 1.00 63.44 81 THR A CA 1
ATOM 642 C C . THR A 1 81 ? 18.221 20.571 -30.861 1.00 63.44 81 THR A C 1
ATOM 644 O O . THR A 1 81 ? 18.994 20.562 -31.814 1.00 63.44 81 THR A O 1
ATOM 647 N N . THR A 1 82 ? 18.466 19.920 -29.723 1.00 73.38 82 THR A N 1
ATOM 648 C CA . THR A 1 82 ? 19.733 19.230 -29.446 1.00 73.38 82 THR A CA 1
ATOM 649 C C . THR A 1 82 ? 19.427 17.801 -29.034 1.00 73.38 82 THR A C 1
ATOM 651 O O . THR A 1 82 ? 18.932 17.577 -27.932 1.00 73.38 82 THR A O 1
ATOM 654 N N . LYS A 1 83 ? 19.703 16.842 -29.926 1.00 84.56 83 LYS A N 1
ATOM 655 C CA . LYS A 1 83 ? 19.560 15.417 -29.616 1.00 84.56 83 LYS A CA 1
ATOM 656 C C . LYS A 1 83 ? 20.657 15.032 -28.613 1.00 84.56 83 LYS A C 1
ATOM 658 O O . LYS A 1 83 ? 21.827 15.184 -28.963 1.00 84.56 83 LYS A O 1
ATOM 663 N N . PRO A 1 84 ? 20.319 14.607 -27.384 1.00 89.44 84 PRO A N 1
ATOM 664 C CA . PRO A 1 84 ? 21.324 14.150 -26.430 1.00 89.44 84 PRO A CA 1
ATOM 665 C C . PRO A 1 84 ? 21.955 12.839 -26.917 1.00 89.44 84 PRO A C 1
ATOM 667 O O . PRO A 1 84 ? 21.281 12.035 -27.559 1.00 89.44 84 PRO A O 1
ATOM 670 N N . ASP A 1 85 ? 23.228 12.618 -26.608 1.00 93.06 85 ASP A N 1
ATOM 671 C CA . ASP A 1 85 ? 23.844 11.292 -26.722 1.00 93.06 85 ASP A CA 1
ATOM 672 C C . ASP A 1 85 ? 23.412 10.379 -25.555 1.00 93.06 85 ASP A C 1
ATOM 674 O O . ASP A 1 85 ? 22.748 10.816 -24.602 1.00 93.06 85 ASP A O 1
ATOM 678 N N . VAL A 1 86 ? 23.758 9.090 -25.643 1.00 95.12 86 VAL A N 1
ATOM 679 C CA . VAL A 1 86 ? 23.413 8.087 -24.622 1.00 95.12 86 VAL A CA 1
ATOM 680 C C . VAL A 1 86 ? 24.035 8.439 -23.276 1.00 95.12 86 VAL A C 1
ATOM 682 O O . VAL A 1 86 ? 23.342 8.398 -22.262 1.00 95.12 86 VAL A O 1
ATOM 685 N N . GLU A 1 87 ? 25.294 8.878 -23.246 1.00 95.44 87 GLU A N 1
ATOM 686 C CA . GLU A 1 87 ? 25.977 9.245 -22.001 1.00 95.44 87 GLU A CA 1
ATOM 687 C C . GLU A 1 87 ? 25.266 10.403 -21.276 1.00 95.44 87 GLU A C 1
ATOM 689 O O . GLU A 1 87 ? 25.044 10.362 -20.060 1.00 95.44 87 GLU A O 1
ATOM 694 N N . THR A 1 88 ? 24.845 11.428 -22.019 1.00 94.50 88 THR A N 1
ATOM 695 C CA . THR A 1 88 ? 24.051 12.543 -21.497 1.00 94.50 88 THR A CA 1
ATOM 696 C C . THR A 1 88 ? 22.712 12.050 -20.967 1.00 94.50 88 THR A C 1
ATOM 698 O O . THR A 1 88 ? 22.285 12.484 -19.893 1.00 94.50 88 THR A O 1
ATOM 701 N N . MET A 1 89 ? 22.047 11.143 -21.686 1.00 95.12 89 MET A N 1
ATOM 702 C CA . MET A 1 89 ? 20.780 10.564 -21.245 1.00 95.12 89 MET A CA 1
ATOM 703 C C . MET A 1 89 ? 20.956 9.770 -19.944 1.00 95.12 89 MET A C 1
ATOM 705 O O . MET A 1 89 ? 20.239 10.021 -18.979 1.00 95.12 89 MET A O 1
ATOM 709 N N . VAL A 1 90 ? 21.968 8.906 -19.852 1.00 96.50 90 VAL A N 1
ATOM 710 C CA . VAL A 1 90 ? 22.306 8.139 -18.641 1.00 96.50 90 VAL A CA 1
ATOM 711 C C . VAL A 1 90 ? 22.564 9.061 -17.449 1.00 96.50 90 VAL A C 1
ATOM 713 O O . VAL A 1 90 ? 22.017 8.844 -16.365 1.00 96.50 90 VAL A O 1
ATOM 716 N N . LYS A 1 91 ? 23.353 10.131 -17.629 1.00 96.00 91 LYS A N 1
ATOM 717 C CA . LYS A 1 91 ? 23.595 11.131 -16.570 1.00 96.00 91 LYS A CA 1
ATOM 718 C C . LYS A 1 91 ? 22.289 11.763 -16.088 1.00 96.00 91 LYS A C 1
ATOM 720 O O . LYS A 1 91 ? 22.120 11.976 -14.887 1.00 96.00 91 LYS A O 1
ATOM 725 N N . ARG A 1 92 ? 21.350 12.039 -16.999 1.00 95.31 92 ARG A N 1
ATOM 726 C CA . ARG A 1 92 ? 20.018 12.562 -16.657 1.00 95.31 92 ARG A CA 1
ATOM 727 C C . ARG A 1 92 ? 19.171 11.526 -15.916 1.00 95.31 92 ARG A C 1
ATOM 729 O O . ARG A 1 92 ? 18.593 11.887 -14.897 1.00 95.31 92 ARG A O 1
ATOM 736 N N . PHE A 1 93 ? 19.158 10.263 -16.345 1.00 96.38 93 PHE A N 1
ATOM 737 C CA . PHE A 1 93 ? 18.473 9.178 -15.629 1.00 96.38 93 PHE A CA 1
ATOM 738 C C . PHE A 1 93 ? 18.959 9.058 -14.188 1.00 96.38 93 PHE A C 1
ATOM 740 O O . PHE A 1 93 ? 18.148 9.035 -13.271 1.00 96.3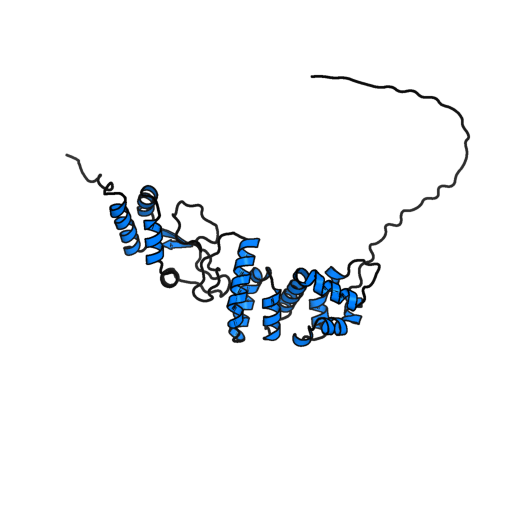8 93 PHE A O 1
ATOM 747 N N . ARG A 1 94 ? 20.279 9.062 -13.976 1.00 94.88 94 ARG A N 1
ATOM 748 C CA . ARG A 1 94 ? 20.866 8.988 -12.630 1.00 94.88 94 ARG A CA 1
ATOM 749 C C . ARG A 1 94 ? 20.532 10.216 -11.786 1.00 94.88 94 ARG A C 1
ATOM 751 O O . ARG A 1 94 ? 20.222 10.078 -10.611 1.00 94.88 94 ARG A O 1
ATOM 758 N N . ARG A 1 95 ? 20.571 11.414 -12.380 1.00 95.62 95 ARG A N 1
ATOM 759 C CA . ARG A 1 95 ? 20.256 12.674 -11.685 1.00 95.62 95 ARG A CA 1
ATOM 760 C C . ARG A 1 95 ? 18.789 12.772 -11.264 1.00 95.62 95 ARG A C 1
ATOM 762 O O . ARG A 1 95 ? 18.502 13.377 -10.239 1.00 95.62 95 ARG A O 1
ATOM 769 N N . PHE A 1 96 ? 17.880 12.237 -12.072 1.00 95.31 96 PHE A N 1
ATOM 770 C CA . PHE A 1 96 ? 16.435 12.322 -11.862 1.00 95.31 96 PHE A CA 1
ATOM 771 C C . PHE A 1 96 ? 15.819 10.953 -11.554 1.00 95.31 96 PHE A C 1
ATOM 773 O O . PHE A 1 96 ? 14.648 10.734 -11.862 1.00 95.31 96 PHE A O 1
ATOM 780 N N . SER A 1 97 ? 16.595 10.035 -10.968 1.00 93.94 97 SER A N 1
ATOM 781 C CA . SER A 1 97 ? 16.209 8.638 -10.721 1.00 93.94 97 SER A CA 1
ATOM 782 C C . SER A 1 97 ? 14.898 8.527 -9.945 1.00 93.94 97 SER A C 1
ATOM 784 O O . SER A 1 97 ? 14.017 7.771 -10.349 1.00 93.94 97 SER A O 1
ATOM 786 N N . GLU A 1 98 ? 14.720 9.367 -8.922 1.00 92.38 98 GLU A N 1
ATOM 787 C CA . GLU A 1 98 ? 13.498 9.465 -8.110 1.00 92.38 98 GLU A CA 1
ATOM 788 C C . GLU A 1 98 ? 12.241 9.799 -8.925 1.00 92.38 98 GLU A C 1
ATOM 790 O O . GLU A 1 98 ? 11.134 9.470 -8.509 1.00 92.38 98 GLU A O 1
ATOM 795 N N . ASN A 1 99 ? 12.394 10.419 -10.098 1.00 92.56 99 ASN A N 1
ATOM 796 C CA . ASN A 1 99 ? 11.282 10.803 -10.963 1.00 92.56 99 ASN A CA 1
ATOM 797 C C . ASN A 1 99 ? 11.066 9.801 -12.099 1.00 92.56 99 ASN A C 1
ATOM 799 O O . ASN A 1 99 ? 9.940 9.645 -12.562 1.00 92.56 99 ASN A O 1
ATOM 803 N N . VAL A 1 100 ? 12.131 9.160 -12.589 1.00 95.38 100 VAL A N 1
ATOM 804 C CA . VAL A 1 100 ? 12.064 8.322 -13.796 1.00 95.38 100 VAL A CA 1
ATOM 805 C C . VAL A 1 100 ? 11.931 6.839 -13.501 1.00 95.38 100 VAL A C 1
ATOM 807 O O . VAL A 1 100 ? 11.192 6.159 -14.206 1.00 95.38 100 VAL A O 1
ATOM 810 N N . TYR A 1 101 ? 12.575 6.320 -12.457 1.00 96.81 101 TYR A N 1
ATOM 811 C CA . TYR A 1 101 ? 12.471 4.899 -12.125 1.00 96.81 101 TYR A CA 1
ATOM 812 C C . TYR A 1 101 ? 11.073 4.481 -11.652 1.00 96.81 101 TYR A C 1
ATOM 814 O O . TYR A 1 101 ? 10.638 3.404 -12.065 1.00 96.81 101 TYR A O 1
ATOM 822 N N . PRO A 1 102 ? 10.297 5.316 -10.928 1.00 96.94 102 PRO A N 1
ATOM 823 C CA . PRO A 1 102 ? 8.890 5.008 -10.688 1.00 96.94 102 PRO A CA 1
ATOM 824 C C . PRO A 1 102 ? 8.075 4.865 -11.973 1.00 96.94 102 PRO A C 1
ATOM 826 O O . PRO A 1 102 ? 7.210 4.000 -12.048 1.00 96.94 102 PRO A O 1
ATOM 829 N N . LEU A 1 103 ? 8.374 5.652 -13.013 1.00 97.19 103 LEU A N 1
ATOM 830 C CA . LEU A 1 103 ? 7.681 5.536 -14.300 1.00 97.19 103 LEU A CA 1
ATOM 831 C C . LEU A 1 103 ? 7.983 4.195 -14.975 1.00 97.19 103 LEU A C 1
ATOM 833 O O . LEU A 1 103 ? 7.068 3.573 -15.505 1.00 97.19 103 LEU A O 1
ATOM 837 N N . ILE A 1 104 ? 9.235 3.732 -14.910 1.00 97.69 104 ILE A N 1
ATOM 838 C CA . ILE A 1 104 ? 9.617 2.407 -15.421 1.00 97.69 104 ILE A CA 1
ATOM 839 C C . ILE A 1 104 ? 8.915 1.309 -14.612 1.00 97.69 104 ILE A C 1
ATOM 841 O O . ILE A 1 104 ? 8.364 0.383 -15.196 1.00 97.69 104 ILE A O 1
ATOM 845 N N . ALA A 1 105 ? 8.890 1.415 -13.279 1.00 97.88 105 ALA A N 1
ATOM 846 C CA . ALA A 1 105 ? 8.246 0.430 -12.409 1.00 97.88 105 ALA A CA 1
ATOM 847 C C . ALA A 1 105 ? 6.733 0.316 -12.676 1.00 97.88 105 ALA A C 1
ATOM 849 O O . ALA A 1 105 ? 6.207 -0.791 -12.780 1.00 97.88 105 ALA A O 1
ATOM 850 N N . ILE A 1 106 ? 6.043 1.449 -12.836 1.00 97.56 106 ILE A N 1
ATOM 851 C CA . ILE A 1 106 ? 4.614 1.496 -13.182 1.00 97.56 106 ILE A CA 1
ATOM 852 C C . ILE A 1 106 ? 4.380 0.924 -14.583 1.00 97.56 106 ILE A C 1
ATOM 854 O O . ILE A 1 106 ? 3.472 0.118 -14.774 1.00 97.56 106 ILE A O 1
ATOM 858 N N . ALA A 1 107 ? 5.204 1.298 -15.566 1.00 97.12 107 ALA A N 1
ATOM 859 C CA . ALA A 1 107 ? 5.092 0.761 -16.918 1.00 97.12 107 ALA A CA 1
ATOM 860 C C . ALA A 1 107 ? 5.289 -0.764 -16.932 1.00 97.12 107 ALA A C 1
ATOM 862 O O . ALA A 1 107 ? 4.491 -1.474 -17.534 1.00 97.12 107 ALA A O 1
ATOM 863 N N . LEU A 1 108 ? 6.272 -1.281 -16.188 1.00 96.88 108 LEU A N 1
ATOM 864 C CA . LEU A 1 108 ? 6.509 -2.719 -16.051 1.00 96.88 108 LEU A CA 1
ATOM 865 C C . LEU A 1 108 ? 5.329 -3.448 -15.387 1.00 96.88 108 LEU A C 1
ATOM 867 O O . LEU A 1 108 ? 4.959 -4.537 -15.825 1.00 96.88 108 LEU A O 1
ATOM 871 N N . LEU A 1 109 ? 4.706 -2.844 -14.369 1.00 96.38 109 LEU A N 1
ATOM 872 C CA . LEU A 1 109 ? 3.490 -3.376 -13.745 1.00 96.38 109 LEU A CA 1
ATOM 873 C C . LEU A 1 109 ? 2.304 -3.435 -14.706 1.00 96.38 109 LEU A C 1
ATOM 875 O O . LEU A 1 109 ? 1.488 -4.344 -14.582 1.00 96.38 109 LEU A O 1
ATOM 879 N N . ASN A 1 110 ? 2.188 -2.482 -15.627 1.00 95.50 110 ASN A N 1
ATOM 880 C CA . ASN A 1 110 ? 1.084 -2.424 -16.585 1.00 95.50 110 ASN A CA 1
ATOM 881 C C . ASN A 1 110 ? 1.316 -3.306 -17.816 1.00 95.50 110 ASN A C 1
ATOM 883 O O . ASN A 1 110 ? 0.362 -3.843 -18.365 1.00 95.50 110 ASN A O 1
ATOM 887 N N . LEU A 1 111 ? 2.574 -3.510 -18.202 1.00 94.38 111 LEU A N 1
ATOM 888 C CA . LEU A 1 111 ? 2.969 -4.350 -19.332 1.00 94.38 111 LEU A CA 1
ATOM 889 C C . LEU A 1 111 ? 2.720 -5.851 -19.091 1.00 94.38 111 LEU A C 1
ATOM 891 O O . LEU A 1 111 ? 2.592 -6.635 -20.031 1.00 94.38 111 LEU A O 1
ATOM 895 N N . ARG A 1 112 ? 2.726 -6.285 -17.828 1.00 89.19 112 ARG A N 1
ATOM 896 C CA . ARG A 1 112 ? 2.740 -7.703 -17.446 1.00 89.19 112 ARG A CA 1
ATOM 897 C C . ARG A 1 112 ? 1.575 -8.049 -16.541 1.00 89.19 112 ARG A C 1
ATOM 899 O O . ARG A 1 112 ? 1.411 -7.430 -15.495 1.00 89.19 112 ARG A O 1
ATOM 906 N N . ASP A 1 113 ? 0.863 -9.127 -16.845 1.00 89.25 113 ASP A N 1
ATOM 907 C CA . ASP A 1 113 ? -0.105 -9.702 -15.903 1.00 89.25 113 ASP A CA 1
ATOM 908 C C . ASP A 1 113 ? 0.592 -10.386 -14.720 1.00 89.25 113 ASP A C 1
ATOM 910 O O . ASP A 1 113 ? 0.189 -10.199 -13.572 1.00 89.25 113 ASP A O 1
ATOM 914 N N . SER A 1 114 ? 1.683 -11.107 -14.997 1.00 93.75 114 SER A N 1
ATOM 915 C CA . SER A 1 114 ? 2.509 -11.812 -14.010 1.00 93.75 114 SER A CA 1
ATOM 916 C C . SER A 1 114 ? 3.967 -11.356 -14.057 1.00 93.75 114 SER A C 1
ATOM 918 O O . SER A 1 114 ? 4.551 -11.235 -15.137 1.00 93.75 114 SER A O 1
ATOM 920 N N . LEU A 1 115 ? 4.573 -11.175 -12.888 1.00 96.12 115 LEU A N 1
ATOM 921 C CA . LEU A 1 115 ? 5.941 -10.701 -12.703 1.00 96.12 115 LEU A CA 1
ATOM 922 C C . LEU A 1 115 ? 6.934 -11.856 -12.499 1.00 96.12 115 LEU A C 1
ATOM 924 O O . LEU A 1 115 ? 6.588 -12.939 -12.022 1.00 96.12 115 LEU A O 1
ATOM 928 N N . LYS A 1 116 ? 8.201 -11.615 -12.831 1.00 96.75 116 LYS A N 1
ATOM 929 C CA . LYS A 1 116 ? 9.332 -12.433 -12.368 1.00 96.75 116 LYS A CA 1
ATOM 930 C C . LYS A 1 116 ? 9.930 -11.830 -11.094 1.00 96.75 116 LYS A C 1
ATOM 932 O O . LYS A 1 116 ? 9.636 -10.681 -10.756 1.00 96.75 116 LYS A O 1
ATOM 937 N N . SER A 1 117 ? 10.787 -12.583 -10.408 1.00 96.38 117 SER A N 1
ATOM 938 C CA . SER A 1 117 ? 11.463 -12.122 -9.187 1.00 96.38 117 SER A CA 1
ATOM 939 C C . SER A 1 117 ? 12.237 -10.823 -9.416 1.00 96.38 117 SER A C 1
ATOM 941 O O . SER A 1 117 ? 12.107 -9.886 -8.637 1.00 96.38 117 SER A O 1
ATOM 943 N N . GLU A 1 118 ? 12.944 -10.722 -10.541 1.00 96.44 118 GLU A N 1
ATOM 944 C CA . GLU A 1 118 ? 13.745 -9.556 -10.918 1.00 96.44 118 GLU A CA 1
ATOM 945 C C . GLU A 1 118 ? 12.873 -8.314 -11.143 1.00 96.44 118 GLU A C 1
ATOM 947 O O . GLU A 1 118 ? 13.241 -7.199 -10.770 1.00 96.44 118 GLU A O 1
ATOM 952 N N . HIS A 1 119 ? 11.681 -8.505 -11.720 1.00 97.62 119 HIS A N 1
ATOM 953 C CA . HIS A 1 119 ? 10.708 -7.426 -11.898 1.00 97.62 119 HIS A CA 1
ATOM 954 C C . HIS A 1 119 ? 10.214 -6.932 -10.551 1.00 97.62 119 HIS A C 1
ATOM 956 O O . HIS A 1 119 ? 10.142 -5.727 -10.329 1.00 97.62 119 HIS A O 1
ATOM 962 N N . LEU A 1 120 ? 9.876 -7.859 -9.655 1.00 97.19 120 LEU A N 1
ATOM 963 C CA . LEU A 1 120 ? 9.361 -7.530 -8.338 1.00 97.19 120 LEU A CA 1
ATOM 964 C C . LEU A 1 120 ? 10.407 -6.775 -7.511 1.00 97.19 120 LEU A C 1
ATOM 966 O O . LEU A 1 120 ? 10.073 -5.755 -6.914 1.00 97.19 120 LEU A O 1
ATOM 970 N N . ASP A 1 121 ? 11.670 -7.204 -7.556 1.00 96.62 121 ASP A N 1
ATOM 971 C CA . ASP A 1 121 ? 12.779 -6.501 -6.910 1.00 96.62 121 ASP A CA 1
ATOM 972 C C . ASP A 1 121 ? 12.927 -5.076 -7.457 1.00 96.62 121 ASP A C 1
ATOM 974 O O . ASP A 1 121 ? 12.976 -4.115 -6.684 1.00 96.62 121 ASP A O 1
ATOM 978 N N . PHE A 1 122 ? 12.922 -4.896 -8.781 1.00 97.69 122 PHE A N 1
ATOM 979 C CA . PHE A 1 122 ? 12.983 -3.559 -9.370 1.00 97.69 122 PHE A CA 1
ATOM 980 C C . PHE A 1 122 ? 11.793 -2.692 -8.956 1.00 97.69 122 PHE A C 1
ATOM 982 O O . PHE A 1 122 ? 11.972 -1.546 -8.542 1.00 97.69 122 PHE A O 1
ATOM 989 N N . ILE A 1 123 ? 10.578 -3.232 -9.049 1.00 98.25 123 ILE A N 1
ATOM 990 C CA . ILE A 1 123 ? 9.350 -2.494 -8.773 1.00 98.25 123 ILE A CA 1
ATOM 991 C C . ILE A 1 123 ? 9.293 -2.090 -7.303 1.00 98.25 123 ILE A C 1
ATOM 993 O O . ILE A 1 123 ? 9.102 -0.915 -7.017 1.00 98.25 123 ILE A O 1
ATOM 997 N N . VAL A 1 124 ? 9.507 -3.007 -6.358 1.00 97.44 124 VAL A N 1
ATOM 998 C CA . VAL A 1 124 ? 9.441 -2.700 -4.919 1.00 97.44 124 VAL A CA 1
ATOM 999 C C . VAL A 1 124 ? 10.428 -1.593 -4.540 1.00 97.44 124 VAL A C 1
ATOM 1001 O O . 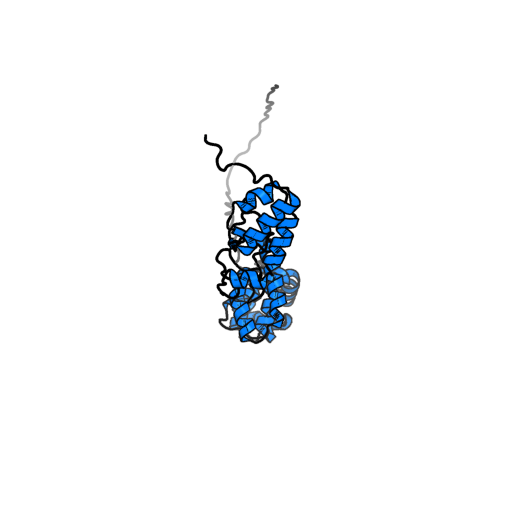VAL A 1 124 ? 10.090 -0.727 -3.735 1.00 97.44 124 VAL A O 1
ATOM 1004 N N . ASN A 1 125 ? 11.609 -1.566 -5.161 1.00 95.94 125 ASN A N 1
ATOM 1005 C CA . ASN A 1 125 ? 12.618 -0.543 -4.895 1.00 95.94 125 ASN A CA 1
ATOM 1006 C C . ASN A 1 125 ? 12.335 0.812 -5.567 1.00 95.94 125 ASN A C 1
ATOM 1008 O O . ASN A 1 125 ? 12.913 1.814 -5.154 1.00 95.94 125 ASN A O 1
ATOM 1012 N N . ASN A 1 126 ? 11.453 0.871 -6.571 1.00 97.44 126 ASN A N 1
ATOM 1013 C CA . ASN A 1 126 ? 11.264 2.070 -7.395 1.00 97.44 126 ASN A CA 1
ATOM 1014 C C . ASN A 1 126 ? 9.815 2.563 -7.500 1.00 97.44 126 ASN A C 1
ATOM 1016 O O . ASN A 1 126 ? 9.599 3.670 -7.975 1.00 97.44 126 ASN A O 1
ATOM 1020 N N . ILE A 1 127 ? 8.811 1.809 -7.046 1.00 96.69 127 ILE A N 1
ATOM 1021 C CA . ILE A 1 127 ? 7.384 2.130 -7.241 1.00 96.69 127 ILE A CA 1
ATOM 1022 C C . ILE A 1 127 ? 6.953 3.435 -6.554 1.00 96.69 127 ILE A C 1
ATOM 1024 O O . ILE A 1 127 ? 5.985 4.080 -6.963 1.00 96.69 127 ILE A O 1
ATOM 1028 N N . GLY A 1 128 ? 7.674 3.842 -5.505 1.00 94.50 128 GLY A N 1
ATOM 1029 C CA . GLY A 1 128 ? 7.399 5.068 -4.764 1.00 94.50 128 GLY A CA 1
ATOM 1030 C C . GLY A 1 128 ? 5.946 5.132 -4.285 1.00 94.50 128 GLY A C 1
ATOM 1031 O O . GLY A 1 128 ? 5.416 4.173 -3.723 1.00 94.50 128 GLY A O 1
ATOM 1032 N N . LYS A 1 129 ? 5.287 6.271 -4.524 1.00 94.81 129 LYS A N 1
ATOM 1033 C CA . LYS A 1 129 ? 3.919 6.518 -4.040 1.00 94.81 129 LYS A CA 1
ATOM 1034 C C . LYS A 1 129 ? 2.840 5.738 -4.794 1.00 94.81 129 LYS A C 1
ATOM 1036 O O . LYS A 1 129 ? 1.751 5.553 -4.260 1.00 94.81 129 LYS A O 1
ATOM 1041 N N . ALA A 1 130 ? 3.143 5.236 -5.993 1.00 96.31 130 ALA A N 1
ATOM 1042 C CA . ALA A 1 130 ? 2.202 4.426 -6.765 1.00 96.31 130 ALA A CA 1
ATOM 1043 C C . ALA A 1 130 ? 1.890 3.082 -6.084 1.00 96.31 130 ALA A C 1
ATOM 1045 O O . ALA A 1 130 ? 0.936 2.407 -6.455 1.00 96.31 130 ALA A O 1
ATOM 1046 N N . VAL A 1 131 ? 2.626 2.712 -5.028 1.00 97.94 131 VAL A N 1
ATOM 1047 C CA . VAL A 1 131 ? 2.308 1.547 -4.196 1.00 97.94 131 VAL A CA 1
ATOM 1048 C C . VAL A 1 131 ? 0.850 1.534 -3.725 1.00 97.94 131 VAL A C 1
ATOM 1050 O O . VAL A 1 131 ? 0.289 0.454 -3.613 1.00 97.94 131 VAL A O 1
ATOM 1053 N N . LEU A 1 132 ? 0.212 2.690 -3.492 1.00 97.12 132 LEU A N 1
ATOM 1054 C CA . LEU A 1 132 ? -1.191 2.740 -3.059 1.00 97.12 132 LEU A CA 1
ATOM 1055 C C . LEU A 1 132 ? -2.150 2.141 -4.096 1.00 97.12 132 LEU A C 1
ATOM 1057 O O . LEU A 1 132 ? -3.082 1.430 -3.737 1.00 97.12 132 LEU A O 1
ATOM 1061 N N . GLU A 1 133 ? -1.886 2.383 -5.378 1.00 96.25 133 GLU A N 1
ATOM 1062 C CA . GLU A 1 133 ? -2.686 1.873 -6.493 1.00 96.25 133 GLU A CA 1
ATOM 1063 C C . GLU A 1 133 ? -2.382 0.392 -6.770 1.00 96.25 133 GLU A C 1
ATOM 1065 O O . GLU A 1 133 ? -3.286 -0.410 -6.997 1.00 96.25 133 GLU A O 1
ATOM 1070 N N . TYR A 1 134 ? -1.104 0.004 -6.694 1.00 97.75 134 TYR A N 1
ATOM 1071 C CA . TYR A 1 134 ? -0.648 -1.324 -7.120 1.00 97.75 134 TYR A CA 1
ATOM 1072 C C . TYR A 1 134 ? -0.467 -2.341 -5.985 1.00 97.75 134 TYR A C 1
ATOM 1074 O O . TYR A 1 134 ? -0.190 -3.510 -6.267 1.00 97.75 134 TYR A O 1
ATOM 1082 N N . ALA A 1 135 ? -0.644 -1.963 -4.714 1.00 97.81 135 ALA A N 1
ATOM 1083 C CA . ALA A 1 135 ? -0.454 -2.868 -3.575 1.00 97.81 135 ALA A CA 1
ATOM 1084 C C . ALA A 1 135 ? -1.217 -4.198 -3.682 1.00 97.81 135 ALA A C 1
ATOM 1086 O O . ALA A 1 135 ? -0.620 -5.215 -3.326 1.00 97.81 135 ALA A O 1
ATOM 1087 N N . PRO A 1 136 ? -2.466 -4.265 -4.192 1.00 97.81 136 PRO A N 1
ATOM 1088 C CA . PRO A 1 136 ? -3.167 -5.542 -4.305 1.00 97.81 136 PRO A CA 1
ATOM 1089 C C . PRO A 1 136 ? -2.488 -6.508 -5.270 1.00 97.81 136 PRO A C 1
ATOM 1091 O O . PRO A 1 136 ? -2.350 -7.697 -4.978 1.00 97.81 136 PRO A O 1
ATOM 1094 N N . LYS A 1 137 ? -2.033 -5.993 -6.416 1.00 97.25 137 LYS A N 1
ATOM 1095 C CA . LYS A 1 137 ? -1.294 -6.774 -7.410 1.00 97.25 137 LYS A CA 1
ATOM 1096 C C . LYS A 1 137 ? 0.065 -7.193 -6.857 1.00 97.25 137 LYS A C 1
ATOM 1098 O O . LYS A 1 137 ? 0.406 -8.369 -6.914 1.00 97.25 137 LYS A O 1
ATOM 1103 N N . LEU A 1 138 ? 0.796 -6.257 -6.253 1.00 98.12 138 LEU A N 1
ATOM 1104 C CA . LEU A 1 138 ? 2.112 -6.512 -5.664 1.00 98.12 138 LEU A CA 1
ATOM 1105 C C . LEU A 1 138 ? 2.052 -7.555 -4.549 1.00 98.12 138 LEU A C 1
ATOM 1107 O O . LEU A 1 138 ? 2.868 -8.467 -4.533 1.00 98.12 138 LEU A O 1
ATOM 1111 N N . TYR A 1 139 ? 1.066 -7.470 -3.655 1.00 98.44 139 TYR A N 1
ATOM 1112 C CA . TYR A 1 139 ? 0.875 -8.463 -2.602 1.00 98.44 139 TYR A CA 1
ATOM 1113 C C . TYR A 1 139 ? 0.638 -9.860 -3.186 1.00 98.44 139 TYR A C 1
ATOM 1115 O O . TYR A 1 139 ? 1.296 -10.809 -2.773 1.00 98.44 139 TYR A O 1
ATOM 1123 N N . LYS A 1 140 ? -0.251 -9.990 -4.181 1.00 97.69 140 LYS A N 1
ATOM 1124 C CA . LYS A 1 140 ? -0.509 -11.278 -4.847 1.00 97.69 140 LYS A CA 1
ATOM 1125 C C . LYS A 1 140 ? 0.751 -11.855 -5.489 1.00 97.69 140 LYS A C 1
ATOM 1127 O O . LYS A 1 140 ? 1.030 -13.034 -5.299 1.00 97.69 140 LYS A O 1
ATOM 1132 N N . GLU A 1 141 ? 1.516 -11.032 -6.199 1.00 98.06 141 GLU A N 1
ATOM 1133 C CA . GLU A 1 141 ? 2.742 -11.469 -6.871 1.00 98.06 141 GLU A CA 1
ATOM 1134 C C . GLU A 1 141 ? 3.851 -11.849 -5.884 1.00 98.06 141 GLU A C 1
ATOM 1136 O O . GLU A 1 141 ? 4.529 -12.851 -6.098 1.00 98.06 141 GLU A O 1
ATOM 1141 N N . VAL A 1 142 ? 3.984 -11.123 -4.767 1.00 98.12 142 VAL A N 1
ATOM 1142 C CA . VAL A 1 142 ? 4.901 -11.472 -3.671 1.00 98.12 142 VAL A CA 1
ATOM 1143 C C . VAL A 1 142 ? 4.599 -12.866 -3.121 1.00 98.12 142 VAL A C 1
ATOM 1145 O O . VAL A 1 142 ? 5.509 -13.686 -3.021 1.00 98.12 142 VAL A O 1
ATOM 1148 N N . ILE A 1 143 ? 3.333 -13.147 -2.798 1.00 98.00 143 ILE A N 1
ATOM 1149 C CA . ILE A 1 143 ? 2.928 -14.460 -2.276 1.00 98.00 143 ILE A CA 1
ATOM 1150 C C . ILE A 1 143 ? 3.109 -15.546 -3.342 1.00 98.00 143 ILE A C 1
ATOM 1152 O O . ILE A 1 143 ? 3.630 -16.619 -3.053 1.00 98.00 143 ILE A O 1
ATOM 1156 N N . ARG A 1 144 ? 2.724 -15.274 -4.596 1.00 97.75 144 ARG A N 1
ATOM 1157 C CA . ARG A 1 144 ? 2.851 -16.232 -5.707 1.00 97.75 144 ARG A CA 1
ATOM 1158 C C . ARG A 1 144 ? 4.304 -16.647 -5.955 1.00 97.75 144 ARG A C 1
ATOM 1160 O O . ARG A 1 144 ? 4.547 -17.792 -6.325 1.00 97.75 144 ARG A O 1
ATOM 1167 N N . LEU A 1 145 ? 5.245 -15.719 -5.793 1.00 97.81 145 LEU A N 1
ATOM 1168 C CA . LEU A 1 145 ? 6.675 -15.946 -6.008 1.00 97.81 145 LEU A CA 1
ATOM 1169 C C . LEU A 1 145 ? 7.428 -16.392 -4.742 1.00 97.81 145 LEU A C 1
ATOM 1171 O O . LEU A 1 145 ? 8.621 -16.668 -4.842 1.00 97.81 145 LEU A O 1
ATOM 1175 N N . GLY A 1 146 ? 6.775 -16.459 -3.574 1.00 97.44 146 GLY A N 1
ATOM 1176 C CA . GLY A 1 146 ? 7.431 -16.792 -2.300 1.00 97.44 146 GLY A CA 1
ATOM 1177 C C . GLY A 1 146 ? 8.498 -15.772 -1.888 1.00 97.44 146 GLY A C 1
ATOM 1178 O O . GLY A 1 146 ? 9.582 -16.144 -1.441 1.00 97.44 146 GLY A O 1
ATOM 1179 N N . ARG A 1 147 ? 8.231 -14.482 -2.133 1.00 97.38 147 ARG A N 1
ATOM 1180 C CA . ARG A 1 147 ? 9.138 -13.351 -1.859 1.00 97.38 147 ARG A CA 1
ATOM 1181 C C . ARG A 1 147 ? 8.631 -12.471 -0.721 1.00 97.38 147 ARG A C 1
ATOM 1183 O O . ARG A 1 147 ? 8.630 -11.239 -0.800 1.00 97.38 147 ARG A O 1
ATOM 1190 N N . GLU A 1 148 ? 8.130 -13.090 0.347 1.00 97.38 148 GLU A N 1
ATOM 1191 C CA . GLU A 1 148 ? 7.559 -12.387 1.502 1.00 97.38 148 GLU A CA 1
ATOM 1192 C C . GLU A 1 148 ? 8.558 -11.445 2.191 1.00 97.38 148 GLU A C 1
ATOM 1194 O O . GLU A 1 148 ? 8.142 -10.513 2.888 1.00 97.38 148 GLU A O 1
ATOM 1199 N N . ASP A 1 149 ? 9.858 -11.629 1.939 1.00 97.69 149 ASP A N 1
ATOM 1200 C CA . ASP A 1 149 ? 10.939 -10.720 2.325 1.00 97.69 149 ASP A CA 1
ATOM 1201 C C . ASP A 1 149 ? 10.721 -9.278 1.834 1.00 97.69 149 ASP A C 1
ATOM 1203 O O . ASP A 1 149 ? 11.182 -8.334 2.476 1.00 97.69 149 ASP A O 1
ATOM 1207 N N . LEU A 1 150 ? 9.944 -9.080 0.762 1.00 97.75 150 LEU A N 1
ATOM 1208 C CA . LEU A 1 150 ? 9.621 -7.764 0.205 1.00 97.75 150 LEU A CA 1
ATOM 1209 C C . LEU A 1 150 ? 8.414 -7.082 0.880 1.00 97.75 150 LEU A C 1
ATOM 1211 O O . LEU A 1 150 ? 8.236 -5.864 0.762 1.00 97.75 150 LEU A O 1
ATOM 1215 N N . LEU A 1 151 ? 7.588 -7.818 1.638 1.00 97.94 151 LEU A N 1
ATOM 1216 C CA . LEU A 1 151 ? 6.398 -7.260 2.298 1.00 97.94 151 LEU A CA 1
ATOM 1217 C C . LEU A 1 151 ? 6.712 -6.144 3.309 1.00 97.94 151 LEU A C 1
ATOM 1219 O O . LEU A 1 151 ? 5.981 -5.151 3.320 1.00 97.94 151 LEU A O 1
ATOM 1223 N N . PRO A 1 152 ? 7.756 -6.226 4.161 1.00 97.88 152 PRO A N 1
ATOM 1224 C CA . PRO A 1 152 ? 8.124 -5.124 5.048 1.00 97.88 152 PRO A CA 1
ATOM 1225 C C . PRO A 1 152 ? 8.402 -3.812 4.302 1.00 97.88 152 PRO A C 1
ATOM 1227 O O . PRO A 1 152 ? 7.964 -2.751 4.759 1.00 97.88 152 PRO A O 1
ATOM 1230 N N . VAL A 1 153 ? 9.073 -3.883 3.147 1.00 97.75 153 VAL A N 1
ATOM 1231 C CA . VAL A 1 153 ? 9.387 -2.712 2.315 1.00 97.75 153 VAL A CA 1
ATOM 1232 C C . VAL A 1 153 ? 8.105 -2.122 1.737 1.00 97.75 153 VAL A C 1
ATOM 1234 O O . VAL A 1 153 ? 7.850 -0.929 1.906 1.00 97.75 153 VAL A O 1
ATOM 1237 N N . LEU A 1 154 ? 7.243 -2.959 1.158 1.00 98.31 154 LEU A N 1
ATOM 1238 C CA . LEU A 1 154 ? 5.948 -2.525 0.632 1.00 98.31 154 LEU A CA 1
ATOM 1239 C C . LEU A 1 154 ? 5.053 -1.907 1.713 1.00 98.31 154 LEU A C 1
ATOM 1241 O O . LEU A 1 154 ? 4.455 -0.860 1.481 1.00 98.31 154 LEU A O 1
ATOM 1245 N N . ARG A 1 155 ? 5.004 -2.489 2.919 1.00 98.38 155 ARG A N 1
ATOM 1246 C CA . ARG A 1 155 ? 4.261 -1.922 4.059 1.00 98.38 155 ARG A CA 1
ATOM 1247 C C . ARG A 1 155 ? 4.786 -0.547 4.455 1.00 98.38 155 ARG A C 1
ATOM 1249 O O . ARG A 1 155 ? 4.000 0.348 4.759 1.00 98.38 155 ARG A O 1
ATOM 1256 N N . ARG A 1 156 ? 6.109 -0.361 4.455 1.00 97.94 156 ARG A N 1
ATOM 1257 C CA . ARG A 1 156 ? 6.724 0.943 4.728 1.00 97.94 156 ARG A CA 1
ATOM 1258 C C . ARG A 1 156 ? 6.342 1.963 3.656 1.00 97.94 156 ARG A C 1
ATOM 1260 O O . ARG A 1 156 ? 5.909 3.055 4.015 1.00 97.94 156 ARG A O 1
ATOM 1267 N N . LEU A 1 157 ? 6.486 1.610 2.379 1.00 97.75 157 LEU A N 1
ATOM 1268 C CA . LEU A 1 157 ? 6.137 2.488 1.259 1.00 97.75 157 LEU A CA 1
ATOM 1269 C C . LEU A 1 157 ? 4.655 2.864 1.288 1.00 97.75 157 LEU A C 1
ATOM 1271 O O . LEU A 1 157 ? 4.330 4.037 1.151 1.00 97.75 157 LEU A O 1
ATOM 1275 N N . TRP A 1 158 ? 3.775 1.896 1.555 1.00 98.31 158 TRP A N 1
ATOM 1276 C CA . TRP A 1 158 ? 2.339 2.116 1.715 1.00 98.31 158 TRP A CA 1
ATOM 1277 C C . TRP A 1 158 ? 2.033 3.166 2.782 1.00 98.31 158 TRP A C 1
ATOM 1279 O O . TRP A 1 158 ? 1.318 4.123 2.505 1.00 98.31 158 TRP A O 1
ATOM 1289 N N . ARG A 1 159 ? 2.605 3.034 3.988 1.00 97.81 159 ARG A N 1
ATOM 1290 C CA . ARG A 1 159 ? 2.376 4.005 5.071 1.00 97.81 159 ARG A CA 1
ATOM 1291 C C . ARG A 1 159 ? 2.847 5.409 4.700 1.00 97.81 159 ARG A C 1
ATOM 1293 O O . ARG A 1 159 ? 2.134 6.368 4.967 1.00 97.81 159 ARG A O 1
ATOM 1300 N N . ILE A 1 160 ? 4.032 5.525 4.094 1.00 97.62 160 ILE A N 1
ATOM 1301 C CA . ILE A 1 160 ? 4.578 6.819 3.656 1.00 97.62 160 ILE A CA 1
ATOM 1302 C C . ILE A 1 160 ? 3.643 7.448 2.622 1.00 97.62 160 ILE A C 1
ATOM 1304 O O . ILE A 1 160 ? 3.206 8.581 2.794 1.00 97.62 160 ILE A O 1
ATOM 1308 N N . ALA A 1 161 ? 3.286 6.689 1.587 1.00 97.38 161 ALA A N 1
ATOM 1309 C CA . ALA A 1 161 ? 2.429 7.168 0.515 1.00 97.38 161 ALA A CA 1
ATOM 1310 C C . ALA A 1 161 ? 1.032 7.559 1.028 1.00 97.38 161 ALA A C 1
ATOM 1312 O O . ALA A 1 161 ? 0.511 8.596 0.628 1.00 97.38 161 ALA A O 1
ATOM 1313 N N . TRP A 1 162 ? 0.462 6.788 1.961 1.00 97.00 162 TRP A N 1
ATOM 1314 C CA . TRP A 1 162 ? -0.818 7.107 2.594 1.00 97.00 162 TRP A CA 1
ATOM 1315 C C . TRP A 1 162 ? -0.780 8.450 3.322 1.00 97.00 162 TRP A C 1
ATOM 1317 O O . TRP A 1 162 ? -1.645 9.297 3.101 1.00 97.00 162 TRP A O 1
ATOM 1327 N N . VAL A 1 163 ? 0.245 8.662 4.152 1.00 96.44 163 VAL A N 1
ATOM 1328 C CA . VAL A 1 163 ? 0.403 9.899 4.928 1.00 96.44 163 VAL A CA 1
ATOM 1329 C C . VAL A 1 163 ? 0.592 11.119 4.037 1.00 96.44 163 VAL A C 1
ATOM 1331 O O . VAL A 1 163 ? 0.090 12.197 4.345 1.00 96.44 163 VAL A O 1
ATOM 1334 N N . GLU A 1 164 ? 1.290 10.953 2.919 1.00 96.00 164 GLU A N 1
ATOM 1335 C CA . GLU A 1 164 ? 1.543 12.041 1.981 1.00 96.00 164 GLU A CA 1
ATOM 1336 C C . GLU A 1 164 ? 0.346 12.386 1.087 1.00 96.00 164 GLU A C 1
ATOM 1338 O O . GLU A 1 164 ? 0.276 13.517 0.607 1.00 96.00 164 GLU A O 1
ATOM 1343 N N . GLN A 1 165 ? -0.553 11.434 0.814 1.00 94.69 165 GLN A N 1
ATOM 1344 C CA . GLN A 1 165 ? -1.622 11.607 -0.179 1.00 94.69 165 GLN A CA 1
ATOM 1345 C C . GLN A 1 165 ? -3.030 11.703 0.409 1.00 94.69 165 GLN A C 1
ATOM 1347 O O . GLN A 1 165 ? -3.872 12.375 -0.184 1.00 94.69 165 GLN A O 1
ATOM 1352 N N . TYR A 1 166 ? -3.294 11.046 1.540 1.00 92.56 166 TYR A N 1
ATOM 1353 C CA . TYR A 1 166 ? -4.641 10.926 2.099 1.00 92.56 166 TYR A CA 1
ATOM 1354 C C . TYR A 1 166 ? -4.748 11.550 3.485 1.00 92.56 166 TYR A C 1
ATOM 1356 O O . TYR A 1 166 ? -5.461 12.536 3.659 1.00 92.56 166 TYR A O 1
ATOM 1364 N N . SER A 1 167 ? -4.057 10.985 4.477 1.00 93.00 167 SER A N 1
ATOM 1365 C CA . SER A 1 167 ? -4.208 11.411 5.867 1.00 93.00 167 SER A CA 1
ATOM 1366 C C . SER A 1 167 ? -3.011 11.070 6.740 1.00 93.00 167 SER A C 1
ATOM 1368 O O . SER A 1 167 ? -2.403 10.012 6.606 1.00 93.00 167 SER A O 1
ATOM 1370 N N . LYS A 1 168 ? -2.753 11.928 7.734 1.00 93.19 168 LYS A N 1
ATOM 1371 C CA . LYS A 1 168 ? -1.816 11.655 8.832 1.00 93.19 168 LYS A CA 1
ATOM 1372 C C . LYS A 1 168 ? -2.206 10.422 9.657 1.00 93.19 168 LYS A C 1
ATOM 1374 O O . LYS A 1 168 ? -1.324 9.823 10.270 1.00 93.19 168 LYS A O 1
ATOM 1379 N N . THR A 1 169 ? -3.483 10.043 9.679 1.00 94.31 169 THR A N 1
ATOM 1380 C CA . THR A 1 169 ? -3.968 8.833 10.347 1.00 94.31 169 THR A CA 1
ATOM 1381 C C . THR A 1 169 ? -3.927 7.655 9.385 1.00 94.31 169 THR A C 1
ATOM 1383 O O . THR A 1 169 ? -4.454 7.700 8.272 1.00 94.31 169 THR A O 1
ATOM 1386 N N . LEU A 1 170 ? -3.320 6.563 9.837 1.00 95.88 170 LEU A N 1
ATOM 1387 C CA . LEU A 1 170 ? -3.306 5.311 9.095 1.00 95.88 170 LEU A CA 1
ATOM 1388 C C . LEU A 1 170 ? -4.584 4.496 9.366 1.00 95.88 170 LEU A C 1
ATOM 1390 O O . LEU A 1 170 ? -5.084 4.501 10.496 1.00 95.88 170 LEU A O 1
ATOM 1394 N N . PRO A 1 171 ? -5.067 3.717 8.384 1.00 96.12 171 PRO A N 1
ATOM 1395 C CA . PRO A 1 171 ? -6.076 2.698 8.626 1.00 96.12 171 PRO A CA 1
ATOM 1396 C C . PRO A 1 171 ? -5.557 1.625 9.580 1.00 96.12 171 PRO A C 1
ATOM 1398 O O . PRO A 1 171 ? -4.344 1.414 9.722 1.00 96.12 171 PRO A O 1
ATOM 1401 N N . VAL A 1 172 ? -6.481 0.894 10.199 1.00 96.88 172 VAL A N 1
ATOM 1402 C CA . VAL A 1 172 ? -6.130 -0.221 11.080 1.00 96.88 172 VAL A CA 1
ATOM 1403 C C . VAL A 1 172 ? -5.337 -1.282 10.307 1.00 96.88 172 VAL A C 1
ATOM 1405 O O . VAL A 1 172 ? -5.550 -1.534 9.114 1.00 96.88 172 VAL A O 1
ATOM 14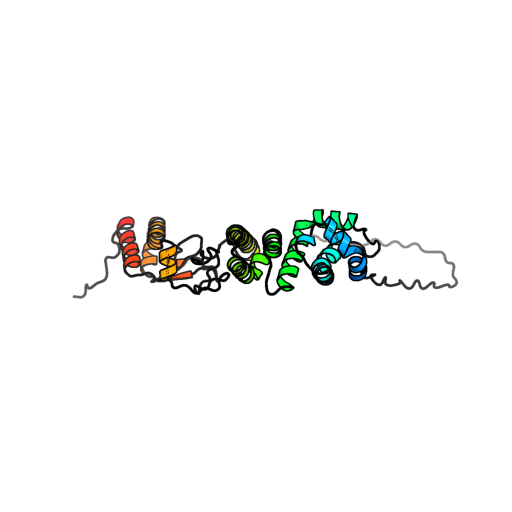08 N N . THR A 1 173 ? -4.374 -1.895 10.992 1.00 97.75 173 THR A N 1
ATOM 1409 C CA . THR A 1 173 ? -3.556 -2.974 10.437 1.00 97.75 173 THR A CA 1
ATOM 1410 C C . THR A 1 173 ? -4.415 -4.205 10.153 1.00 97.75 173 THR A C 1
ATOM 1412 O O . THR A 1 173 ? -5.102 -4.714 11.034 1.00 97.75 173 THR A O 1
ATOM 1415 N N . CYS A 1 174 ? -4.349 -4.722 8.926 1.00 97.88 174 CYS A N 1
ATOM 1416 C CA . CYS A 1 174 ? -5.012 -5.967 8.561 1.00 97.88 174 CYS A CA 1
ATOM 1417 C C . CYS A 1 174 ? -4.272 -7.173 9.184 1.00 97.88 174 CYS A C 1
ATOM 1419 O O . CYS A 1 174 ? -3.112 -7.384 8.830 1.00 97.88 174 CYS A O 1
ATOM 1421 N N . PRO A 1 175 ? -4.908 -8.035 10.001 1.00 96.88 175 PRO A N 1
ATOM 1422 C CA . PRO A 1 175 ? -4.297 -9.250 10.555 1.00 96.88 175 PRO A CA 1
ATOM 1423 C C . PRO A 1 175 ? -3.743 -10.240 9.524 1.00 96.88 175 PRO A C 1
ATOM 1425 O O . PRO A 1 175 ? -2.886 -11.046 9.868 1.00 96.88 175 PRO A O 1
ATOM 1428 N N . LYS A 1 176 ? -4.218 -10.219 8.268 1.00 96.62 176 LYS A N 1
ATOM 1429 C CA . LYS A 1 176 ? -3.775 -11.184 7.245 1.00 96.62 176 LYS A CA 1
ATOM 1430 C C . LYS A 1 176 ? -2.497 -10.765 6.520 1.00 96.62 176 LYS A C 1
ATOM 1432 O O . LYS A 1 176 ? -1.619 -11.591 6.314 1.00 96.62 176 LYS A O 1
ATOM 1437 N N . CYS A 1 177 ? -2.395 -9.505 6.094 1.00 97.69 177 CYS A N 1
ATOM 1438 C CA . CYS A 1 177 ? -1.241 -9.016 5.320 1.00 97.69 177 CYS A CA 1
ATOM 1439 C C . CYS A 1 177 ? -0.357 -8.017 6.084 1.00 97.69 177 CYS A C 1
ATOM 1441 O O . CYS A 1 177 ? 0.744 -7.682 5.635 1.00 97.69 177 CYS A O 1
ATOM 1443 N N . LEU A 1 178 ? -0.824 -7.554 7.246 1.00 98.00 178 LEU A N 1
ATOM 1444 C CA . LEU A 1 178 ? -0.171 -6.586 8.129 1.00 98.00 178 LEU A CA 1
ATOM 1445 C C . LEU A 1 178 ? 0.019 -5.188 7.519 1.00 98.00 178 LEU A C 1
ATOM 1447 O O . LEU A 1 178 ? 0.797 -4.387 8.031 1.00 98.00 178 LEU A O 1
ATOM 1451 N N . PHE A 1 179 ? -0.683 -4.866 6.431 1.00 98.44 179 PHE A N 1
ATOM 1452 C CA . PHE A 1 179 ? -0.769 -3.496 5.924 1.00 98.44 179 PHE A CA 1
ATOM 1453 C C . PHE A 1 179 ? -1.816 -2.702 6.709 1.00 98.44 179 PHE A C 1
ATOM 1455 O O . PHE A 1 179 ? -2.906 -3.211 6.976 1.00 98.44 179 PHE A O 1
ATOM 1462 N N . ASN A 1 180 ? -1.523 -1.432 6.986 1.00 97.88 180 ASN A N 1
ATOM 1463 C CA . ASN A 1 180 ? -2.478 -0.425 7.461 1.00 97.88 180 ASN A CA 1
ATOM 1464 C C . ASN A 1 180 ? -3.502 -0.096 6.369 1.00 97.88 180 ASN A C 1
ATOM 1466 O O . ASN A 1 180 ? -3.343 0.874 5.634 1.00 97.88 180 ASN A O 1
ATOM 1470 N N . SER A 1 181 ? -4.489 -0.967 6.186 1.00 97.38 181 SER A N 1
ATOM 1471 C CA . SER A 1 181 ? -5.303 -1.002 4.963 1.00 97.38 181 SER A CA 1
ATOM 1472 C C . SER A 1 181 ? -6.731 -1.492 5.177 1.00 97.38 181 SER A C 1
ATOM 1474 O O . SER A 1 181 ? -7.449 -1.703 4.200 1.00 97.38 181 SER A O 1
ATOM 1476 N N . LEU A 1 182 ? -7.138 -1.710 6.430 1.00 97.44 182 LEU A N 1
ATOM 1477 C CA . LEU A 1 182 ? -8.500 -2.109 6.744 1.00 97.44 182 LEU A CA 1
ATOM 1478 C C . LEU A 1 182 ? -9.423 -0.888 6.676 1.00 97.44 182 LEU A C 1
ATOM 1480 O O . LEU A 1 182 ? -9.175 0.102 7.361 1.00 97.44 182 LEU A O 1
ATOM 1484 N N . THR A 1 183 ? -10.461 -0.957 5.846 1.00 95.19 183 THR A N 1
ATOM 1485 C CA . THR A 1 183 ? -11.494 0.082 5.758 1.00 95.19 183 THR A CA 1
ATOM 1486 C C . THR A 1 183 ? -12.496 -0.037 6.907 1.00 95.19 183 THR A C 1
ATOM 1488 O O . THR A 1 183 ? -12.558 -1.062 7.591 1.00 95.19 183 THR A O 1
ATOM 1491 N N . LYS A 1 184 ? -13.350 0.983 7.063 1.00 94.00 184 LYS A N 1
ATOM 1492 C CA . LYS A 1 184 ? -14.496 0.966 7.992 1.00 94.00 184 LYS A CA 1
ATOM 1493 C C . LYS A 1 184 ? -15.412 -0.257 7.846 1.00 94.00 184 LYS A C 1
ATOM 1495 O O . LYS A 1 184 ? -16.003 -0.691 8.826 1.00 94.00 184 LYS A O 1
ATOM 1500 N N . ASP A 1 185 ? -15.483 -0.836 6.647 1.00 94.25 185 ASP A N 1
ATOM 1501 C CA . ASP A 1 185 ? -16.328 -1.993 6.329 1.00 94.25 185 ASP A CA 1
ATOM 1502 C C . ASP A 1 185 ? -15.589 -3.333 6.531 1.00 94.25 185 ASP A C 1
ATOM 1504 O O . ASP A 1 185 ? -15.983 -4.362 5.984 1.00 94.25 185 ASP A O 1
ATOM 1508 N N . MET A 1 186 ? -14.477 -3.333 7.279 1.00 95.12 186 MET A N 1
ATOM 1509 C CA . MET A 1 186 ? -13.627 -4.503 7.551 1.00 95.12 186 MET A CA 1
ATOM 1510 C C . MET A 1 186 ? -13.018 -5.157 6.299 1.00 95.12 186 MET A C 1
ATOM 1512 O O . MET A 1 186 ? -12.563 -6.305 6.343 1.00 95.12 186 MET A O 1
ATOM 1516 N N . TYR A 1 187 ? -12.977 -4.436 5.181 1.00 97.00 187 TYR A N 1
ATOM 1517 C CA . TYR A 1 187 ? -12.354 -4.887 3.944 1.00 97.00 187 TYR A CA 1
ATOM 1518 C C . TYR A 1 187 ? -10.903 -4.406 3.873 1.00 97.00 187 TYR A C 1
ATOM 1520 O O . TYR A 1 187 ? -10.604 -3.237 4.102 1.00 97.00 187 TYR A O 1
ATOM 1528 N N . CYS A 1 188 ? -9.976 -5.305 3.558 1.00 98.00 188 CYS A N 1
ATOM 1529 C CA . CYS A 1 188 ? -8.573 -4.958 3.376 1.00 98.00 188 CYS A CA 1
ATOM 1530 C C . CYS A 1 188 ? -8.308 -4.516 1.936 1.00 98.00 188 CYS A C 1
ATOM 1532 O O . CYS A 1 188 ? -8.400 -5.330 1.014 1.00 98.00 188 CYS A O 1
ATOM 1534 N N . LEU A 1 189 ? -7.881 -3.263 1.757 1.00 97.38 189 LEU A N 1
ATOM 1535 C CA . LEU A 1 189 ? -7.553 -2.708 0.442 1.00 97.38 189 LEU A CA 1
ATOM 1536 C C . LEU A 1 189 ? -6.415 -3.455 -0.259 1.00 97.38 189 LEU A C 1
ATOM 1538 O O . LEU A 1 189 ? -6.362 -3.424 -1.477 1.00 97.38 189 LEU A O 1
ATOM 1542 N N . VAL A 1 190 ? -5.525 -4.128 0.481 1.00 98.38 190 VAL A N 1
ATOM 1543 C CA . VAL A 1 190 ? -4.335 -4.788 -0.081 1.00 98.38 190 VAL A CA 1
ATOM 1544 C C . VAL A 1 190 ? -4.588 -6.262 -0.395 1.00 98.38 190 VAL A C 1
ATOM 1546 O O . VAL A 1 190 ? -4.479 -6.675 -1.543 1.00 98.38 190 VAL A O 1
ATOM 1549 N N . CYS A 1 191 ? -4.933 -7.088 0.595 1.00 98.06 191 CYS A N 1
ATOM 1550 C CA . CYS A 1 191 ? -5.110 -8.528 0.359 1.00 98.06 191 CYS A CA 1
ATOM 1551 C C . CYS A 1 191 ? -6.542 -8.927 -0.023 1.00 98.06 191 CYS A C 1
ATOM 1553 O O . CYS A 1 191 ? -6.788 -10.099 -0.299 1.00 98.06 191 CYS A O 1
ATOM 1555 N N . GLY A 1 192 ? -7.489 -7.983 -0.022 1.00 97.44 192 GLY A N 1
ATOM 1556 C CA . GLY A 1 192 ? -8.887 -8.222 -0.387 1.00 97.44 192 GLY A CA 1
ATOM 1557 C C . GLY A 1 192 ? -9.683 -9.036 0.635 1.00 97.44 192 GLY A C 1
ATOM 1558 O O . GLY A 1 192 ? -10.800 -9.462 0.352 1.00 97.44 192 GLY A O 1
ATOM 1559 N N . SER A 1 193 ? -9.130 -9.303 1.820 1.00 97.69 193 SER A N 1
ATOM 1560 C CA . SER A 1 193 ? -9.849 -10.050 2.847 1.00 97.69 193 SER A CA 1
ATOM 1561 C C . SER A 1 193 ? -10.908 -9.199 3.532 1.00 97.69 193 SER A C 1
ATOM 1563 O O . SER A 1 193 ? -10.609 -8.076 3.932 1.00 97.69 193 SER A O 1
ATOM 1565 N N . ILE A 1 194 ? -12.075 -9.787 3.781 1.00 97.31 194 ILE A N 1
ATOM 1566 C CA . ILE A 1 194 ? -13.079 -9.250 4.702 1.00 97.31 194 ILE A CA 1
ATOM 1567 C C . ILE A 1 194 ? -12.866 -9.903 6.069 1.00 97.31 194 ILE A C 1
ATOM 1569 O O . ILE A 1 194 ? -12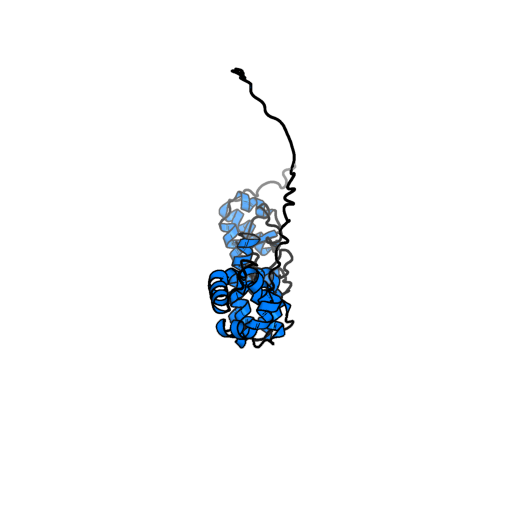.664 -11.120 6.151 1.00 97.31 194 ILE A O 1
ATOM 1573 N N . LEU A 1 195 ? -12.855 -9.095 7.124 1.00 96.62 195 LEU A N 1
ATOM 1574 C CA . LEU A 1 195 ? -12.663 -9.546 8.499 1.00 96.62 195 LEU A CA 1
ATOM 1575 C C . LEU A 1 195 ? -13.954 -9.440 9.295 1.00 96.62 195 LEU A C 1
ATOM 1577 O O . LEU A 1 195 ? -14.795 -8.581 9.056 1.00 96.62 195 LEU A O 1
ATOM 1581 N N . THR A 1 196 ? -14.082 -10.311 10.283 1.00 96.25 196 THR A N 1
ATOM 1582 C CA . THR A 1 196 ? -15.093 -10.151 11.327 1.00 96.25 196 THR A CA 1
ATOM 1583 C C . THR A 1 196 ? -14.561 -9.243 12.431 1.00 96.25 196 THR A C 1
ATOM 1585 O O . THR A 1 196 ? -13.356 -9.216 12.694 1.00 96.25 196 THR A O 1
ATOM 1588 N N . GLU A 1 197 ? -15.458 -8.557 13.138 1.00 95.50 197 GLU A N 1
ATOM 1589 C CA . GLU A 1 197 ? -15.083 -7.754 14.308 1.00 95.50 197 GLU A CA 1
ATOM 1590 C C . GLU A 1 197 ? -14.344 -8.598 15.360 1.00 95.50 197 GLU A C 1
ATOM 1592 O O . GLU A 1 197 ? -13.351 -8.152 15.926 1.00 95.50 197 GLU A O 1
ATOM 1597 N N . LYS A 1 198 ? -14.756 -9.861 15.551 1.00 96.19 198 LYS A N 1
ATOM 1598 C CA . LYS A 1 198 ? -14.079 -10.808 16.447 1.00 96.19 198 LYS A CA 1
ATOM 1599 C C . LYS A 1 198 ? -12.600 -10.986 16.085 1.00 96.19 198 LYS A C 1
ATOM 1601 O O . LYS A 1 198 ? -11.745 -10.841 16.951 1.00 96.19 198 LYS A O 1
ATOM 1606 N N . GLN A 1 199 ? -12.297 -11.250 14.811 1.00 96.75 199 GLN A N 1
ATOM 1607 C CA . GLN A 1 199 ? -10.914 -11.409 14.342 1.00 96.75 199 GLN A CA 1
ATOM 1608 C C . GLN A 1 199 ? -10.090 -10.137 14.546 1.00 96.75 199 GLN A C 1
ATOM 1610 O O . GLN A 1 199 ? -8.910 -10.216 14.882 1.00 96.75 199 GLN A O 1
ATOM 1615 N N . LEU A 1 200 ? -10.705 -8.968 14.342 1.00 96.94 200 LEU A N 1
ATOM 1616 C CA . LEU A 1 200 ? -10.035 -7.695 14.567 1.00 96.94 200 LEU A CA 1
ATOM 1617 C C . LEU A 1 200 ? -9.718 -7.484 16.052 1.00 96.94 200 LEU A C 1
ATOM 1619 O O . LEU A 1 200 ? -8.588 -7.142 16.395 1.00 96.94 200 LEU A O 1
ATOM 1623 N N . LYS A 1 201 ? -10.698 -7.725 16.928 1.00 97.00 201 LYS A N 1
ATOM 1624 C CA . LYS A 1 201 ? -10.539 -7.578 18.377 1.00 97.00 201 LYS A CA 1
ATOM 1625 C C . LYS A 1 201 ? -9.471 -8.501 18.948 1.00 97.00 201 LYS A C 1
ATOM 1627 O O . LYS A 1 201 ? -8.678 -8.059 19.773 1.00 97.00 201 LYS A O 1
ATOM 1632 N N . GLU A 1 202 ? -9.441 -9.754 18.499 1.00 97.00 202 GLU A N 1
ATOM 1633 C CA . GLU A 1 202 ? -8.429 -10.736 18.904 1.00 97.00 202 GLU A CA 1
ATOM 1634 C C . GLU A 1 202 ? -7.025 -10.310 18.464 1.00 97.00 202 GLU A C 1
ATOM 1636 O O . GLU A 1 202 ? -6.094 -10.346 19.262 1.00 97.00 202 GLU A O 1
ATOM 1641 N N . PHE A 1 203 ? -6.870 -9.854 17.218 1.00 97.31 203 PHE A N 1
ATOM 1642 C CA . PHE A 1 203 ? -5.574 -9.425 16.688 1.00 97.31 203 PHE A CA 1
ATOM 1643 C C . PHE A 1 203 ? -4.988 -8.212 17.421 1.00 97.31 203 PHE A C 1
ATOM 1645 O O . PHE A 1 203 ? -3.775 -8.126 17.598 1.00 97.31 203 PHE A O 1
ATOM 1652 N N . LEU A 1 204 ? -5.841 -7.269 17.822 1.00 96.19 204 LEU A N 1
ATOM 1653 C CA . LEU A 1 204 ? -5.421 -6.022 18.462 1.00 96.19 204 LEU A CA 1
ATOM 1654 C C . LEU A 1 204 ? -5.309 -6.109 19.986 1.00 96.19 204 LEU A C 1
ATOM 1656 O O . LEU A 1 204 ? -4.953 -5.110 20.604 1.00 96.19 204 LEU A O 1
ATOM 1660 N N . ASP A 1 205 ? -5.662 -7.248 20.589 1.00 96.31 205 ASP A N 1
ATOM 1661 C CA . ASP A 1 205 ? -5.918 -7.350 22.029 1.00 96.31 205 ASP A CA 1
ATOM 1662 C C . ASP A 1 205 ? -6.834 -6.209 22.516 1.00 96.31 205 ASP A C 1
ATOM 1664 O O . ASP A 1 205 ? -6.509 -5.390 23.383 1.00 96.31 205 ASP A O 1
ATOM 1668 N N . PHE A 1 206 ? -8.004 -6.111 21.876 1.00 97.31 206 PHE A N 1
ATOM 1669 C CA . PHE A 1 206 ? -8.912 -4.977 22.043 1.00 97.31 206 PHE A CA 1
ATOM 1670 C C . PHE A 1 206 ? -9.320 -4.739 23.499 1.00 97.31 206 PHE A C 1
ATOM 1672 O O . PHE A 1 206 ? -9.554 -3.599 23.891 1.00 97.31 206 PHE A O 1
ATOM 1679 N N . LYS A 1 207 ? -9.372 -5.791 24.322 1.00 95.94 207 LYS A N 1
ATOM 1680 C CA . LYS A 1 207 ? -9.708 -5.669 25.741 1.00 95.94 207 LYS A CA 1
ATOM 1681 C C . LYS A 1 207 ? -8.679 -4.825 26.495 1.00 95.94 207 LYS A C 1
ATOM 1683 O O . LYS A 1 207 ? -9.076 -3.936 27.249 1.00 95.94 207 LYS A O 1
ATOM 1688 N N . GLU A 1 208 ? -7.385 -5.066 26.290 1.00 96.44 208 GLU A N 1
ATOM 1689 C CA . GLU A 1 208 ? -6.339 -4.254 26.919 1.00 96.44 208 GLU A CA 1
ATOM 1690 C C . GLU A 1 208 ? -6.259 -2.855 26.290 1.00 96.44 208 GLU A C 1
ATOM 1692 O O . GLU A 1 208 ? -6.106 -1.876 27.021 1.00 96.44 208 GLU A O 1
ATOM 1697 N N . LEU A 1 209 ? -6.477 -2.713 24.974 1.00 96.44 209 LEU A N 1
ATOM 1698 C CA . LEU A 1 209 ? -6.594 -1.389 24.342 1.00 96.44 209 LEU A CA 1
ATOM 1699 C C . LEU A 1 209 ? -7.725 -0.553 24.953 1.00 96.44 209 LEU A C 1
ATOM 1701 O O . LEU A 1 209 ? -7.510 0.604 25.319 1.00 96.44 209 LEU A O 1
ATOM 1705 N N . LEU A 1 210 ? -8.915 -1.139 25.104 1.00 97.62 210 LEU A N 1
ATOM 1706 C CA . LEU A 1 210 ? -10.067 -0.473 25.700 1.00 97.62 210 LEU A CA 1
ATOM 1707 C C . LEU A 1 210 ? -9.790 -0.105 27.157 1.00 97.62 210 LEU A C 1
ATOM 1709 O O . LEU A 1 210 ? -10.082 1.013 27.565 1.00 97.62 210 LEU A O 1
ATOM 1713 N N . LYS A 1 211 ? -9.191 -1.011 27.934 1.00 96.25 211 LYS A N 1
ATOM 1714 C CA . LYS A 1 211 ? -8.820 -0.773 29.334 1.00 96.25 211 LYS A CA 1
ATOM 1715 C C . LYS A 1 211 ? -7.838 0.391 29.488 1.00 96.25 211 LYS A C 1
ATOM 1717 O O . LYS A 1 211 ? -8.009 1.214 30.389 1.00 96.25 211 LYS A O 1
ATOM 1722 N N . ASN A 1 212 ? -6.839 0.475 28.612 1.00 95.69 212 ASN A N 1
ATOM 1723 C CA . ASN A 1 212 ? -5.895 1.590 28.588 1.00 95.69 212 ASN A CA 1
ATOM 1724 C C . ASN A 1 212 ? -6.607 2.901 28.236 1.00 95.69 212 ASN A C 1
ATOM 1726 O O . ASN A 1 212 ? -6.432 3.896 28.936 1.00 95.69 212 ASN A O 1
ATOM 1730 N N . TYR A 1 213 ? -7.477 2.878 27.223 1.00 96.44 213 TYR A N 1
ATOM 1731 C CA . TYR A 1 213 ? -8.262 4.037 26.809 1.00 96.44 213 TYR A CA 1
ATOM 1732 C C . TYR A 1 213 ? -9.162 4.568 27.934 1.00 96.44 213 TYR A C 1
ATOM 1734 O O . TYR A 1 213 ? -9.031 5.729 28.319 1.00 96.44 213 TYR A O 1
ATOM 1742 N N . VAL A 1 214 ? -10.001 3.718 28.539 1.00 95.88 214 VAL A N 1
ATOM 1743 C CA . VAL A 1 214 ? -10.927 4.126 29.617 1.00 95.88 214 VAL A CA 1
ATOM 1744 C C . VAL A 1 214 ? -10.203 4.612 30.874 1.00 95.88 214 VAL A C 1
ATOM 1746 O O . VAL A 1 214 ? -10.782 5.333 31.674 1.00 95.88 214 VAL A O 1
ATOM 1749 N N . SER A 1 215 ? -8.940 4.224 31.062 1.00 93.62 215 SER A N 1
ATOM 1750 C CA . SER A 1 215 ? -8.119 4.702 32.181 1.00 93.62 215 SER A CA 1
ATOM 1751 C C . SER A 1 215 ? -7.473 6.066 31.907 1.00 93.62 215 SER A C 1
ATOM 1753 O O . SER A 1 215 ? -6.922 6.665 32.825 1.00 93.62 215 SER A O 1
ATOM 1755 N N . SER A 1 216 ? -7.504 6.538 30.657 1.00 92.44 216 SER A N 1
ATOM 1756 C CA . SER A 1 216 ? -6.851 7.777 30.212 1.00 92.44 216 SER A CA 1
ATOM 1757 C C . SER A 1 216 ? -7.810 8.951 29.988 1.00 92.44 216 SER A C 1
ATOM 1759 O O . SER A 1 216 ? -7.367 10.095 29.932 1.00 92.44 216 SER A O 1
ATOM 1761 N N . VAL A 1 217 ? -9.108 8.673 29.865 1.00 92.62 217 VAL A N 1
ATOM 1762 C CA . VAL A 1 217 ? -10.152 9.672 29.600 1.00 92.62 217 VAL A CA 1
ATOM 1763 C C . VAL A 1 217 ? -10.738 10.252 30.888 1.00 92.62 217 VAL A C 1
ATOM 1765 O O . VAL A 1 217 ? -10.620 9.679 31.973 1.00 92.62 217 VAL A O 1
ATOM 1768 N N . SER A 1 218 ? -11.390 11.405 30.768 1.00 93.00 218 SER A N 1
ATOM 1769 C CA . SER A 1 218 ? -12.040 12.093 31.882 1.00 93.00 218 SER A CA 1
ATOM 1770 C C . SER A 1 218 ? -13.325 11.398 32.351 1.00 93.00 218 SER A C 1
ATOM 1772 O O . SER A 1 218 ? -13.937 10.594 31.646 1.00 93.00 218 SER A O 1
ATOM 1774 N N . CYS A 1 219 ? -13.789 11.758 33.550 1.00 91.50 219 CYS A N 1
ATOM 1775 C CA . CYS A 1 219 ? -15.047 11.247 34.095 1.00 91.50 219 CYS A CA 1
ATOM 1776 C C . CYS A 1 219 ? -16.278 11.587 33.252 1.00 91.50 219 CYS A C 1
ATOM 1778 O O . CYS A 1 219 ? -17.195 10.771 33.172 1.00 91.50 219 CYS A O 1
ATOM 1780 N N . GLU A 1 220 ? -16.297 12.759 32.615 1.00 91.62 220 GLU A N 1
ATOM 1781 C CA . GLU A 1 220 ? -17.401 13.150 31.739 1.00 91.62 220 GLU A CA 1
ATOM 1782 C C . GLU A 1 220 ? -17.415 12.289 30.471 1.00 91.62 220 GLU A C 1
ATOM 1784 O O . GLU A 1 220 ? -18.450 11.729 30.119 1.00 91.62 220 GLU A O 1
ATOM 1789 N N . GLU A 1 221 ? -16.253 12.075 29.848 1.00 92.81 221 GLU A N 1
ATOM 1790 C CA . GLU A 1 221 ? -16.122 11.182 28.690 1.00 92.81 221 GLU A CA 1
ATOM 1791 C C . GLU A 1 221 ? -16.513 9.742 29.037 1.00 92.81 221 GLU A C 1
ATOM 1793 O O . GLU A 1 221 ? -17.243 9.107 28.282 1.00 92.81 221 GLU A O 1
ATOM 1798 N N . LEU A 1 222 ? -16.110 9.226 30.204 1.00 93.31 222 LEU A N 1
ATOM 1799 C CA . LEU A 1 222 ? -16.535 7.899 30.662 1.00 93.31 222 LEU A CA 1
ATOM 1800 C C . LEU A 1 222 ? -18.045 7.815 30.875 1.00 93.31 222 LEU A C 1
ATOM 1802 O O . LEU A 1 222 ? -18.668 6.847 30.435 1.00 93.31 222 LEU A O 1
ATOM 1806 N N . LYS A 1 223 ? -18.641 8.818 31.534 1.00 92.88 223 LYS A N 1
ATOM 1807 C CA . LYS A 1 223 ? -20.090 8.892 31.761 1.00 92.88 223 LYS A CA 1
ATOM 1808 C C . LYS A 1 223 ? -20.838 8.859 30.437 1.00 92.88 223 LYS A C 1
ATOM 1810 O O . LYS A 1 223 ? -21.800 8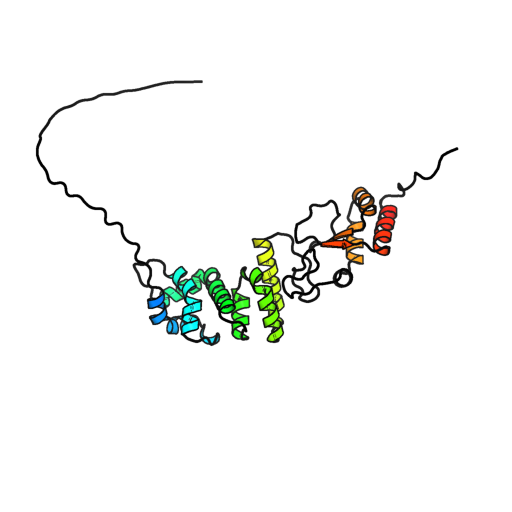.104 30.296 1.00 92.88 223 LYS A O 1
ATOM 1815 N N . GLU A 1 224 ? -20.395 9.643 29.462 1.00 92.81 224 GLU A N 1
ATOM 1816 C CA . GLU A 1 224 ? -20.979 9.644 28.127 1.00 92.81 224 GLU A CA 1
ATOM 1817 C C . GLU A 1 224 ? -20.789 8.309 27.414 1.00 92.81 224 GLU A C 1
ATOM 1819 O O . GLU A 1 224 ? -21.756 7.786 26.858 1.00 92.81 224 GLU A O 1
ATOM 1824 N N . LEU A 1 225 ? -19.596 7.719 27.492 1.00 94.56 225 LEU A N 1
ATOM 1825 C CA . LEU A 1 225 ? -19.278 6.448 26.854 1.00 94.56 225 LEU A CA 1
ATOM 1826 C C . LEU A 1 225 ? -20.188 5.309 27.334 1.00 94.56 225 LEU A C 1
ATOM 1828 O O . LEU A 1 225 ? -20.540 4.440 26.540 1.00 94.56 225 LEU A O 1
ATOM 1832 N N . THR A 1 226 ? -20.660 5.334 28.590 1.00 93.12 226 THR A N 1
ATOM 1833 C CA . THR A 1 226 ? -21.633 4.336 29.088 1.00 93.12 226 THR A CA 1
ATOM 1834 C C . THR A 1 226 ? -22.968 4.317 28.331 1.00 93.12 226 THR A C 1
ATOM 1836 O O . THR A 1 226 ? -23.720 3.349 28.468 1.00 93.12 226 THR A O 1
ATOM 1839 N N . ARG A 1 227 ? -23.275 5.368 27.556 1.00 93.75 227 ARG A N 1
ATOM 1840 C CA . ARG A 1 227 ? -24.503 5.506 26.754 1.00 93.75 227 ARG A CA 1
ATOM 1841 C C . ARG A 1 227 ? -24.369 4.950 25.336 1.00 93.75 227 ARG A C 1
ATOM 1843 O O . ARG A 1 227 ? -25.369 4.907 24.627 1.00 93.75 227 ARG A O 1
ATOM 1850 N N . TYR A 1 228 ? -23.166 4.562 24.917 1.00 95.56 228 TYR A N 1
ATOM 1851 C CA . TYR A 1 228 ? -22.903 4.044 23.579 1.00 95.56 228 TYR A CA 1
ATOM 1852 C C . TYR A 1 228 ? -22.666 2.538 23.599 1.00 95.56 228 TYR A C 1
ATOM 1854 O O . TYR A 1 228 ? -22.088 1.976 24.529 1.00 95.56 228 TYR A O 1
ATOM 1862 N N . ASP A 1 229 ? -23.072 1.895 22.509 1.00 96.44 229 ASP A N 1
ATOM 1863 C CA . ASP A 1 229 ? -22.865 0.467 22.288 1.00 96.44 229 ASP A CA 1
ATOM 1864 C C . ASP A 1 229 ? -21.648 0.171 21.407 1.00 96.44 229 ASP A C 1
ATOM 1866 O O . ASP A 1 229 ? -21.454 -0.973 21.009 1.00 96.44 229 ASP A O 1
ATOM 1870 N N . TYR A 1 230 ? -20.835 1.180 21.095 1.00 97.12 230 TYR A N 1
ATOM 1871 C CA . TYR A 1 230 ? -19.665 1.067 20.234 1.00 97.12 230 TYR A CA 1
ATOM 1872 C C . TYR A 1 230 ? -18.600 2.101 20.608 1.00 97.12 230 TYR A C 1
ATOM 1874 O O . TYR A 1 230 ? -18.871 3.071 21.316 1.00 97.12 230 TYR A O 1
ATOM 1882 N N . VAL A 1 231 ? -17.396 1.898 20.084 1.00 97.44 231 VAL A N 1
ATOM 1883 C CA . VAL A 1 231 ? -16.311 2.886 20.044 1.00 97.44 231 VAL A CA 1
ATOM 1884 C C . VAL A 1 231 ? -15.814 3.052 18.616 1.00 97.44 231 VAL A C 1
ATOM 1886 O O . VAL A 1 231 ? -16.103 2.228 17.746 1.00 97.44 231 VAL A O 1
ATOM 1889 N N . LEU A 1 232 ? -15.054 4.114 18.375 1.00 97.00 232 LEU A N 1
ATOM 1890 C CA . LEU A 1 232 ? -14.300 4.264 17.139 1.00 97.00 232 LEU A CA 1
ATOM 1891 C C . LEU A 1 232 ? -12.903 3.672 17.310 1.00 97.00 232 LEU A C 1
ATOM 1893 O O . LEU A 1 232 ? -12.320 3.732 18.391 1.00 97.00 232 LEU A O 1
ATOM 1897 N N . LEU A 1 233 ? -12.370 3.099 16.240 1.00 96.44 233 LEU A N 1
ATOM 1898 C CA . LEU A 1 233 ? -11.053 2.483 16.220 1.00 96.44 233 LEU A CA 1
ATOM 1899 C C . LEU A 1 233 ? -10.318 2.860 14.935 1.00 96.44 233 LEU A C 1
ATOM 1901 O O . LEU A 1 233 ? -10.833 2.674 13.834 1.00 96.44 233 LEU A O 1
ATOM 1905 N N . ASN A 1 234 ? -9.084 3.329 15.078 1.00 95.00 234 ASN A N 1
ATOM 1906 C CA . ASN A 1 234 ? -8.142 3.494 13.975 1.00 95.00 234 ASN A CA 1
ATOM 1907 C C . ASN A 1 234 ? -6.729 3.080 14.417 1.00 95.00 234 ASN A C 1
ATOM 1909 O O . ASN A 1 234 ? -6.551 2.489 15.482 1.00 95.00 234 ASN A O 1
ATOM 1913 N N . ASN A 1 235 ? -5.701 3.359 13.610 1.00 94.25 235 ASN A N 1
ATOM 1914 C CA . ASN A 1 235 ? -4.332 2.975 13.963 1.00 94.25 235 ASN A CA 1
ATOM 1915 C C . ASN A 1 235 ? -3.769 3.699 15.205 1.00 94.25 235 ASN A C 1
ATOM 1917 O O . ASN A 1 235 ? -2.787 3.230 15.773 1.00 94.25 235 ASN A O 1
ATOM 1921 N N . ASN A 1 236 ? -4.365 4.814 15.635 1.00 93.44 236 ASN A N 1
ATOM 1922 C CA . ASN A 1 236 ? -3.976 5.516 16.862 1.00 93.44 236 ASN A CA 1
ATOM 1923 C C . ASN A 1 236 ? -4.630 4.913 18.117 1.00 93.44 236 ASN A C 1
ATOM 1925 O O . ASN A 1 236 ? -4.255 5.280 19.227 1.00 93.44 236 ASN A O 1
ATOM 1929 N N . GLY A 1 237 ? -5.576 3.983 17.953 1.00 94.44 237 GLY A N 1
ATOM 1930 C CA . GLY A 1 237 ? -6.252 3.291 19.043 1.00 94.44 237 GLY A CA 1
ATOM 1931 C C . GLY A 1 237 ? -7.747 3.587 19.104 1.00 94.44 237 GLY A C 1
ATOM 1932 O O . GLY A 1 237 ? -8.386 3.897 18.095 1.00 94.44 237 GLY A O 1
ATOM 1933 N N . VAL A 1 238 ? -8.299 3.416 20.305 1.00 96.88 238 VAL A N 1
ATOM 1934 C CA . VAL A 1 238 ? -9.719 3.627 20.599 1.00 96.88 238 VAL A CA 1
ATOM 1935 C C . VAL A 1 238 ? -10.008 5.123 20.716 1.00 96.88 238 VAL A C 1
ATOM 1937 O O . VAL A 1 238 ? -9.225 5.865 21.305 1.00 96.88 238 VAL A O 1
ATOM 1940 N N . LYS A 1 239 ? -11.144 5.546 20.163 1.00 95.31 239 LYS A N 1
ATOM 1941 C CA . LYS A 1 239 ? -11.659 6.916 20.172 1.00 95.31 239 LYS A CA 1
ATOM 1942 C C . LYS A 1 239 ? -13.103 6.943 20.662 1.00 95.31 239 LYS A C 1
ATOM 1944 O O . LYS A 1 239 ? -13.878 6.007 20.424 1.00 95.31 239 LYS A O 1
ATOM 1949 N N . HIS A 1 240 ? -13.485 8.047 21.290 1.00 96.00 240 HIS A N 1
ATOM 1950 C CA . HIS A 1 240 ? -14.847 8.272 21.745 1.00 96.00 240 HIS A CA 1
ATOM 1951 C C . HIS A 1 240 ? -15.794 8.405 20.538 1.00 96.00 240 HIS A C 1
ATOM 1953 O O . HIS A 1 240 ? -15.438 9.051 19.550 1.00 96.00 240 HIS A O 1
ATOM 1959 N N . PRO A 1 241 ? -17.038 7.895 20.608 1.00 95.62 241 PRO A N 1
ATOM 1960 C CA . PRO A 1 241 ? -18.019 8.028 19.525 1.00 95.62 241 PRO A CA 1
ATOM 1961 C C . PRO A 1 241 ? -18.334 9.461 19.069 1.00 95.62 241 PRO A C 1
ATOM 1963 O O . PRO A 1 241 ? -18.773 9.645 17.935 1.00 95.62 241 PRO A O 1
ATOM 1966 N N . LYS A 1 242 ? -18.130 10.463 19.938 1.00 93.62 242 LYS A N 1
ATOM 1967 C CA . LYS A 1 242 ? -18.334 11.891 19.620 1.00 93.62 242 LYS A CA 1
ATOM 1968 C C . LYS A 1 242 ? -17.111 12.598 19.035 1.00 93.62 242 LYS A C 1
ATOM 1970 O O . LYS A 1 242 ? -17.237 13.741 18.601 1.00 93.62 242 LYS A O 1
ATOM 1975 N N . GLU A 1 243 ? -15.934 11.980 19.078 1.00 92.94 243 GLU A N 1
ATOM 1976 C CA . GLU A 1 243 ? -14.752 12.584 18.467 1.00 92.94 243 GLU A CA 1
ATOM 1977 C C . GLU A 1 243 ? -14.929 12.712 16.951 1.00 92.94 243 GLU A C 1
ATOM 1979 O O . GLU A 1 243 ? -15.733 12.007 16.336 1.00 92.94 243 GLU A O 1
ATOM 1984 N N . PHE A 1 244 ? -14.158 13.617 16.338 1.00 92.31 244 PHE A N 1
ATOM 1985 C CA . PHE A 1 244 ? -14.168 13.789 14.888 1.00 92.31 244 PHE A CA 1
ATOM 1986 C C . PHE A 1 244 ? -13.914 12.447 14.199 1.00 92.31 244 PHE A C 1
ATOM 1988 O O . PHE A 1 244 ? -12.878 11.813 14.426 1.00 92.31 244 PHE A O 1
ATOM 1995 N N . ARG A 1 245 ? -14.863 12.031 13.357 1.00 92.50 245 ARG A N 1
ATOM 1996 C CA . ARG A 1 245 ? -14.754 10.803 12.583 1.00 92.50 245 ARG A CA 1
ATOM 1997 C C . ARG A 1 245 ? -14.014 11.070 11.292 1.00 92.50 245 ARG A C 1
ATOM 1999 O O . ARG A 1 245 ? -14.438 11.885 10.478 1.00 92.50 245 ARG A O 1
ATOM 2006 N N . 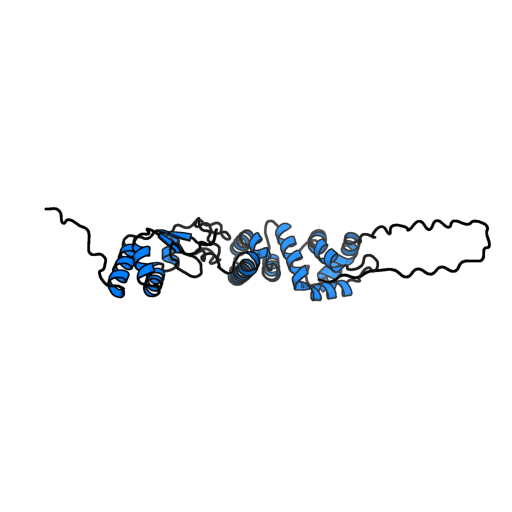GLU A 1 246 ? -12.955 10.314 11.082 1.00 91.12 246 GLU A N 1
ATOM 2007 C CA . GLU A 1 246 ? -12.234 10.339 9.830 1.00 91.12 246 GLU A CA 1
ATOM 2008 C C . GLU A 1 246 ? -12.846 9.345 8.838 1.00 91.12 246 GLU A C 1
ATOM 2010 O O . GLU A 1 246 ? -12.801 8.125 9.032 1.00 91.12 246 GLU A O 1
ATOM 2015 N N . GLU A 1 247 ? -13.475 9.875 7.786 1.00 86.25 247 GLU A N 1
ATOM 2016 C CA . GLU A 1 247 ? -14.213 9.069 6.816 1.00 86.25 247 GLU A CA 1
ATOM 2017 C C . GLU A 1 247 ? -13.321 8.020 6.138 1.00 86.25 247 GLU A C 1
ATOM 2019 O O . GLU A 1 247 ? -12.230 8.304 5.651 1.00 86.25 247 GLU A O 1
ATOM 2024 N N . GLY A 1 248 ? -13.805 6.776 6.105 1.00 84.00 248 GLY A N 1
ATOM 2025 C CA . GLY A 1 248 ? -13.115 5.651 5.467 1.00 84.00 248 GLY A CA 1
ATOM 2026 C C . GLY A 1 248 ? -11.985 5.022 6.292 1.00 84.00 248 GLY A C 1
ATOM 2027 O O . GLY A 1 248 ? -11.585 3.904 5.964 1.00 84.00 248 GLY A O 1
ATOM 2028 N N . ILE A 1 249 ? -11.523 5.679 7.363 1.00 91.19 249 ILE A N 1
ATOM 2029 C CA . ILE A 1 249 ? -10.451 5.199 8.253 1.00 91.19 249 ILE A CA 1
ATOM 2030 C C . ILE A 1 249 ? -11.011 4.677 9.577 1.00 91.19 249 ILE A C 1
ATOM 2032 O O . ILE A 1 249 ? -10.652 3.576 9.996 1.00 91.19 249 ILE A O 1
ATOM 2036 N N . ASP A 1 250 ? -11.866 5.459 10.237 1.00 95.31 250 ASP A N 1
ATOM 2037 C CA . ASP A 1 250 ? -12.394 5.096 11.550 1.00 95.31 250 ASP A CA 1
ATOM 2038 C C . ASP A 1 250 ? -13.415 3.957 11.426 1.00 95.31 250 ASP A C 1
ATOM 2040 O O . ASP A 1 250 ? -14.416 4.063 10.709 1.00 95.31 250 ASP A O 1
ATOM 2044 N N . ILE A 1 251 ? -13.159 2.875 12.157 1.00 96.44 251 ILE A N 1
ATOM 2045 C CA . ILE A 1 251 ? -14.003 1.683 12.220 1.00 96.44 251 ILE A CA 1
ATOM 2046 C C . ILE A 1 251 ? -14.895 1.780 13.457 1.00 96.44 251 ILE A C 1
ATOM 2048 O O . ILE A 1 251 ? -14.401 2.017 14.560 1.00 96.44 251 ILE A O 1
ATOM 2052 N N . GLU A 1 252 ? -16.202 1.578 13.295 1.00 96.38 252 GLU A N 1
ATOM 2053 C CA . GLU A 1 252 ? -17.097 1.359 14.434 1.00 96.38 252 GLU A CA 1
ATOM 2054 C C . GLU A 1 252 ? -16.920 -0.070 14.947 1.00 96.38 252 GLU A C 1
ATOM 2056 O O . GLU A 1 252 ? -17.088 -1.033 14.201 1.00 96.38 252 GLU A O 1
ATOM 2061 N N . VAL A 1 253 ? -16.572 -0.201 16.224 1.00 97.19 253 VAL A N 1
ATOM 2062 C CA . VAL A 1 253 ? -16.406 -1.492 16.894 1.00 97.19 253 VAL A CA 1
ATOM 2063 C C . VAL A 1 253 ? -17.451 -1.594 17.989 1.00 97.19 253 VAL A C 1
ATOM 2065 O O . VAL A 1 253 ? -17.432 -0.807 18.940 1.00 97.19 253 VAL A O 1
ATOM 2068 N N . LEU A 1 254 ? -18.367 -2.551 17.856 1.00 97.31 254 LEU A N 1
ATOM 2069 C CA . LEU A 1 254 ? -19.432 -2.769 18.827 1.00 97.31 254 LEU A CA 1
ATOM 2070 C C . LEU A 1 254 ? -18.849 -3.254 20.151 1.00 97.31 254 LEU A C 1
ATOM 2072 O O . LEU A 1 254 ? -17.921 -4.052 20.188 1.00 97.31 254 LEU A O 1
ATOM 2076 N N . LEU A 1 255 ? -19.401 -2.796 21.265 1.00 97.00 255 LEU A N 1
ATOM 2077 C CA . LEU A 1 255 ? -18.981 -3.209 22.596 1.00 97.00 255 LEU A CA 1
ATOM 2078 C C . LEU A 1 255 ? -19.752 -4.460 23.029 1.00 97.00 255 LEU A C 1
ATOM 2080 O O . LEU A 1 255 ? -20.986 -4.490 23.019 1.00 97.00 255 LEU A O 1
ATOM 2084 N N . SER A 1 256 ? -19.028 -5.485 23.467 1.00 96.19 256 SER A N 1
ATOM 2085 C CA . SER A 1 256 ? -19.610 -6.657 24.122 1.00 96.19 256 SER A CA 1
ATOM 2086 C C . SER A 1 256 ? -20.125 -6.309 25.525 1.00 96.19 256 SER A C 1
ATOM 2088 O O . SER A 1 256 ? -19.792 -5.269 26.098 1.00 96.19 256 SER A O 1
ATOM 2090 N N . ASN A 1 257 ? -20.931 -7.190 26.121 1.00 95.62 257 ASN A N 1
ATOM 2091 C CA . ASN A 1 257 ? -21.426 -6.985 27.488 1.00 95.62 257 ASN A CA 1
ATOM 2092 C C . ASN A 1 257 ? -20.285 -6.878 28.513 1.00 95.62 257 ASN A C 1
ATOM 2094 O O . ASN A 1 257 ? -20.364 -6.064 29.437 1.00 95.62 257 ASN A O 1
ATOM 2098 N N . ASP A 1 258 ? -19.211 -7.643 28.324 1.00 95.62 258 ASP A N 1
ATOM 2099 C CA . ASP A 1 258 ? -18.036 -7.614 29.198 1.00 95.62 258 ASP A CA 1
ATOM 2100 C C . ASP A 1 258 ? -17.279 -6.286 29.064 1.00 95.62 258 ASP A C 1
ATOM 2102 O O . ASP A 1 258 ? -16.886 -5.685 30.063 1.00 95.62 258 ASP A O 1
ATOM 2106 N N . GLU A 1 259 ? -17.139 -5.774 27.840 1.00 97.12 259 GLU A N 1
ATOM 2107 C CA . GLU A 1 259 ? -16.509 -4.479 27.552 1.00 97.12 259 GLU A CA 1
ATOM 2108 C C . GLU A 1 259 ? -17.334 -3.307 28.112 1.00 97.12 259 GLU A C 1
ATOM 2110 O O . GLU A 1 259 ? -16.788 -2.396 28.735 1.00 97.12 259 GLU A O 1
ATOM 2115 N N . LYS A 1 260 ? -18.668 -3.354 27.997 1.00 96.44 260 LYS A N 1
ATOM 2116 C CA . LYS A 1 260 ? -19.561 -2.372 28.639 1.00 96.44 260 LYS A CA 1
ATOM 2117 C C . LYS A 1 260 ? -19.463 -2.425 30.161 1.00 96.44 260 LYS A C 1
ATOM 2119 O O . LYS A 1 260 ? -19.506 -1.389 30.826 1.00 96.44 260 LYS A O 1
ATOM 2124 N N . THR A 1 261 ? -19.342 -3.625 30.724 1.00 95.94 261 THR A N 1
ATOM 2125 C CA . THR A 1 261 ? -19.180 -3.816 32.170 1.00 95.94 261 THR A CA 1
ATOM 2126 C C . THR A 1 261 ? -17.856 -3.232 32.648 1.00 95.94 261 THR A C 1
ATOM 2128 O O . THR A 1 261 ? -17.848 -2.530 33.659 1.00 95.94 261 THR A O 1
ATOM 2131 N N . LEU A 1 262 ? -16.775 -3.424 31.886 1.00 95.50 262 LEU A N 1
ATOM 2132 C CA . LEU A 1 262 ? -15.472 -2.810 32.140 1.00 95.50 262 LEU A CA 1
ATOM 2133 C C . LEU A 1 262 ? -15.566 -1.277 32.188 1.00 95.50 262 LEU A C 1
ATOM 2135 O O . LEU A 1 262 ? -15.086 -0.676 33.147 1.00 95.50 262 LEU A O 1
ATOM 2139 N N . ILE A 1 263 ? -16.224 -0.647 31.206 1.00 95.31 263 ILE A N 1
ATOM 2140 C CA . ILE A 1 263 ? -16.408 0.816 31.168 1.00 95.31 263 ILE A CA 1
ATOM 2141 C C . ILE A 1 263 ? -17.183 1.295 32.404 1.00 95.31 263 ILE A C 1
ATOM 2143 O O . ILE A 1 263 ? -16.745 2.209 33.101 1.00 95.31 263 ILE A O 1
ATOM 2147 N N . LYS A 1 264 ? -18.313 0.648 32.726 1.00 94.00 264 LYS A N 1
ATOM 2148 C CA . LYS A 1 264 ? -19.139 1.003 33.896 1.00 94.00 264 LYS A CA 1
ATOM 2149 C C . LYS A 1 264 ? -18.387 0.832 35.212 1.00 94.00 264 LYS A C 1
ATOM 2151 O O . LYS A 1 264 ? -18.544 1.646 36.117 1.00 94.00 264 LYS A O 1
ATOM 2156 N N . GLN A 1 265 ? -17.595 -0.230 35.337 1.00 93.25 265 GLN A N 1
ATOM 2157 C CA . GLN A 1 265 ? -16.763 -0.457 36.511 1.00 93.25 265 GLN A CA 1
ATOM 2158 C C . GLN A 1 265 ? -15.708 0.644 36.646 1.00 93.25 265 GLN A C 1
ATOM 2160 O O . GLN A 1 265 ? -15.595 1.230 37.719 1.00 93.25 265 GLN A O 1
ATOM 2165 N N . LYS A 1 266 ? -15.004 0.979 35.560 1.00 93.06 266 LYS A N 1
ATOM 2166 C CA . LYS A 1 266 ? -13.991 2.041 35.561 1.00 93.06 266 LYS A CA 1
ATOM 2167 C C . LYS A 1 266 ? -14.567 3.413 35.886 1.00 93.06 266 LYS A C 1
ATOM 2169 O O . LYS A 1 266 ? -13.965 4.143 36.666 1.00 93.06 266 LYS A O 1
ATOM 2174 N N . TYR A 1 267 ? -15.755 3.723 35.374 1.00 92.88 267 TYR A N 1
ATOM 2175 C CA . TYR A 1 267 ? -16.476 4.937 35.743 1.00 92.88 267 TYR A CA 1
ATOM 2176 C C . TYR A 1 267 ? -16.753 5.004 37.253 1.00 92.88 267 TYR A C 1
ATOM 2178 O O . TYR A 1 267 ? -16.407 5.993 37.891 1.00 92.88 267 TYR A O 1
ATOM 2186 N N . ARG A 1 268 ? -17.293 3.934 37.857 1.00 90.50 268 ARG A N 1
ATOM 2187 C CA . ARG A 1 268 ? -17.541 3.894 39.312 1.00 90.50 268 ARG A CA 1
ATOM 2188 C C . ARG A 1 268 ? -16.261 4.024 40.137 1.00 90.50 268 ARG A C 1
ATOM 2190 O O . ARG A 1 268 ? -16.261 4.722 41.145 1.00 90.50 268 ARG A O 1
ATOM 2197 N N . GLU A 1 269 ? -15.187 3.357 39.713 1.00 90.06 269 GLU A N 1
ATOM 2198 C CA . GLU A 1 269 ? -13.885 3.385 40.393 1.00 90.06 269 GLU A CA 1
ATOM 2199 C C . GLU A 1 269 ? -13.250 4.783 40.398 1.00 90.06 269 GLU A C 1
ATOM 2201 O O . GLU A 1 269 ? -12.691 5.187 41.414 1.00 90.06 269 GLU A O 1
ATOM 2206 N N . LEU A 1 270 ? -13.317 5.509 39.277 1.00 85.56 270 LEU A N 1
ATOM 2207 C CA . LEU A 1 270 ? -12.611 6.784 39.100 1.00 85.56 270 LEU A CA 1
ATOM 2208 C C . LEU A 1 270 ? -13.458 8.014 39.442 1.00 85.56 270 LEU A C 1
ATOM 2210 O O . LEU A 1 270 ? -12.908 9.037 39.841 1.00 85.56 270 LEU A O 1
ATOM 2214 N N . CYS A 1 271 ? -14.777 7.926 39.275 1.00 83.88 271 CYS A N 1
ATOM 2215 C CA . CYS A 1 271 ? -15.668 9.088 39.285 1.00 83.88 271 CYS A CA 1
ATOM 2216 C C . CYS A 1 271 ? -16.688 9.069 40.428 1.00 83.88 271 CYS A C 1
ATOM 2218 O O . CYS A 1 271 ? -17.356 10.074 40.658 1.00 83.88 271 CYS A O 1
ATOM 2220 N N . GLY A 1 272 ? -16.797 7.952 41.156 1.00 72.69 272 GLY A N 1
ATOM 2221 C CA . GLY A 1 272 ? -17.793 7.764 42.208 1.00 72.69 272 GLY A CA 1
ATOM 2222 C C . GLY A 1 272 ? -19.206 7.493 41.674 1.00 72.69 272 GLY A C 1
ATOM 2223 O O . GLY A 1 272 ? -19.517 7.684 40.498 1.00 72.69 272 GLY A O 1
ATOM 2224 N N . ASP A 1 273 ? -20.082 7.001 42.552 1.00 60.25 273 ASP A N 1
ATOM 2225 C CA . ASP A 1 273 ? -21.479 6.687 42.228 1.00 60.25 273 ASP A CA 1
ATOM 2226 C C . ASP A 1 273 ? -22.346 7.963 42.183 1.00 60.25 273 ASP A C 1
ATOM 2228 O O . ASP A 1 273 ? -23.067 8.279 43.127 1.00 60.25 273 ASP A O 1
ATOM 2232 N N . GLU A 1 274 ? -22.340 8.672 41.053 1.00 52.69 274 GLU A N 1
ATOM 2233 C CA . GLU A 1 274 ? -23.407 9.630 40.697 1.00 52.69 274 GLU A CA 1
ATOM 2234 C C . GLU A 1 274 ? -24.492 9.008 39.794 1.00 52.69 274 GLU A C 1
ATOM 2236 O O . GLU A 1 274 ? -25.342 9.703 39.245 1.00 52.69 274 GLU A O 1
ATOM 2241 N N . LEU A 1 275 ? -24.520 7.677 39.654 1.00 50.59 275 LEU A N 1
ATOM 2242 C CA . LEU A 1 275 ? -25.613 6.950 38.986 1.00 50.59 275 LEU A CA 1
ATOM 2243 C C . LEU A 1 275 ? -26.767 6.579 39.936 1.00 50.59 275 LEU A C 1
ATOM 2245 O O . LEU A 1 275 ? -27.565 5.690 39.634 1.00 50.59 275 LEU A O 1
ATOM 2249 N N . ARG A 1 276 ? -26.887 7.255 41.084 1.00 48.28 276 ARG A N 1
ATOM 2250 C CA . ARG A 1 276 ? -28.105 7.188 41.896 1.00 48.28 276 ARG A CA 1
ATOM 2251 C C . ARG A 1 276 ? -29.094 8.265 41.455 1.00 48.28 276 ARG A C 1
ATOM 2253 O O . ARG A 1 276 ? -28.711 9.408 41.247 1.00 48.28 276 ARG A O 1
ATOM 2260 N N . VAL A 1 277 ? -30.367 7.859 41.474 1.00 47.50 277 VAL A N 1
ATOM 2261 C CA . VAL A 1 277 ? -31.609 8.614 41.214 1.00 47.50 277 VAL A CA 1
ATOM 2262 C C . VAL A 1 277 ? -31.935 8.657 39.707 1.00 47.50 277 VAL A C 1
ATOM 2264 O O . VAL A 1 277 ? -31.174 9.191 38.920 1.00 47.50 277 VAL A O 1
ATOM 2267 N N . GLU A 1 278 ? -32.977 8.001 39.185 1.00 40.53 278 GLU A N 1
ATOM 2268 C CA . GLU A 1 278 ? -34.380 8.003 39.615 1.00 40.53 278 GLU A CA 1
ATOM 2269 C C . GLU A 1 278 ? -35.043 6.620 39.459 1.00 40.53 278 GLU A C 1
ATOM 2271 O O . GLU A 1 278 ? -35.365 6.175 38.360 1.00 40.53 278 GLU A O 1
ATOM 2276 N N . SER A 1 279 ? -35.354 5.956 40.569 1.00 37.31 279 SER A N 1
ATOM 2277 C CA . SER A 1 279 ? -36.443 4.979 40.588 1.00 37.31 279 SER A CA 1
ATOM 2278 C C . SER A 1 279 ? -37.252 5.170 41.863 1.00 37.31 279 SER A C 1
ATOM 2280 O O . SER A 1 279 ? -36.791 4.870 42.963 1.00 37.31 279 SER A O 1
ATOM 2282 N N . THR A 1 280 ? -38.455 5.707 41.650 1.00 41.53 280 THR A N 1
ATOM 2283 C CA . THR A 1 280 ? -39.645 5.633 42.507 1.00 41.53 280 THR A CA 1
ATOM 2284 C C . THR A 1 280 ? -39.548 6.266 43.895 1.00 41.53 280 THR A C 1
ATOM 2286 O O . THR A 1 280 ? -39.448 5.581 44.906 1.00 41.53 280 THR A O 1
ATOM 2289 N N . SER A 1 281 ? -39.750 7.585 43.934 1.00 37.03 281 SER A N 1
ATOM 2290 C CA . SER A 1 281 ? -40.645 8.174 44.933 1.00 37.03 281 SER A CA 1
ATOM 2291 C C . SER A 1 281 ? -41.922 8.608 44.216 1.00 37.03 281 SER A C 1
ATOM 2293 O O . SER A 1 281 ? -41.965 9.645 43.554 1.00 37.03 281 SER A O 1
ATOM 2295 N N . ARG A 1 282 ? -42.951 7.765 44.280 1.00 40.66 282 ARG A N 1
ATOM 2296 C CA . ARG A 1 282 ? -44.340 8.213 44.218 1.00 40.66 282 ARG A CA 1
ATOM 2297 C C . ARG A 1 282 ? -45.077 7.505 45.345 1.00 40.66 282 ARG A C 1
ATOM 2299 O O . ARG A 1 282 ? -44.971 6.288 45.472 1.00 40.66 282 ARG A O 1
ATOM 2306 N N . TYR A 1 283 ? -45.683 8.362 46.158 1.00 43.94 283 TYR A N 1
ATOM 2307 C CA . TYR A 1 283 ? -46.611 8.123 47.255 1.00 43.94 283 TYR A CA 1
ATOM 2308 C C . TYR A 1 283 ? -47.634 7.024 46.979 1.00 43.94 283 TYR A C 1
ATOM 2310 O O . TYR A 1 283 ? -48.072 6.918 45.809 1.00 43.94 283 TYR A O 1
#

Secondary structure (DSSP, 8-state):
-------------------------------------HHHHHHHHHHHHHHHHT-GGG---HHHHHHHHHHHHHHH---TTSPPPHHHHHHHHHHTHHHHHHHHHHHHHHH-SS--HHHHHHHHHH-GGGHHHHHHHHHHHHHHHT-GGGHHHHHHHHHHHHHHHT-SSPPEEPTTT--EEE-TTSBBTTT--B--HHHHHHHTTHHHHHHHHHTTS-HHHHHHHTT-SEEEEETTEEE-TTSPP-TTTPEEEEPPHHHHHHHHHHHHHHH-------S----

Radius of gyration: 33.49 Å; chains: 1; bounding box: 73×89×98 Å